Protein AF-A0A926CLL9-F1 (afdb_monomer)

Sequence (263 aa):
IRRISAAFKDVPGGQHLGPTLDYSVRLFRFDLMNESPEQFRAAAVRLLEGITANGVPDTFGGVLERLREEGLLPPVTACSQEPIDITRQALSFPAPRSAALMAMSRAETGALLALAYSNMRGYGDIHPTVAELRVGYLPVDLPHPVTGEPGEAGEVLVTECEVISMYEPSADDGRHYFTLGYGACFGHNEVKAISMAVLDRSLQIGRARGPSNPSEDEEFVLLHIDGVESAGFCTHYKMPHYVTFTSDMDRLRATQARSGIEV

Nearest PDB structures (foldseek):
  7z19-assembly1_G  TM=9.059E-01  e=7.688E-26  Escherichia coli
  7z15-assembly1_C  TM=9.124E-01  e=1.311E-25  Escherichia coli
  5xgt-assembly1_A  TM=3.197E-01  e=8.514E-01  Staphylococcus aureus
  7brm-assembly1_A  TM=2.207E-01  e=2.599E-01  Escherichia coli K-12
  5hqb-assembly1_A  TM=4.308E-01  e=6.791E+00  Pseudoalteromonas sp. K8

Radius of gyration: 24.89 Å; Cα contacts (8 Å, |Δi|>4): 376; chains: 1; bounding box: 66×58×69 Å

Foldseek 3Di:
DFKAFQVDPADFLGGGHPDDCPPPDPDDDPVVVVDDPVNVVVVVCVVCPPPDPPPRDPDGDALVVVCVVVVQADDDDDDPDDADDCVVPPADPPGDLSVLQVLLQQFDLVLLLVLLVCCVVPQLPQVKGFGMKDWDWDWDWDQDPPHRDTDTPDTFIKIKTKIWGAWDQDPPPRDTHTDIFIAMYTDDDRSSGVSRRSLSRLCVCCVVPNHPGLSNDSVSSSVRGNPVVVVVVVVCVVPDPPVVVVVVVVVVVVVCVVVPPDD

pLDDT: mean 92.4, std 6.99, range [57.81, 98.62]

Secondary structure (DSSP, 8-state):
-EEE-SS-SS-TT--B--S--TT------GGGGG--HHHHHHHHHHHHTT---TT--SS---HHHHHHHTTSS-------SPPP-TTTS---SSPPHHHHHHHHHHS-HHHHHHHHHHHHTTTT----EEEEEEEEEEEEEEE-TTT--EEEEEEEEEEEEEEEEEEEE-TTT--EEEEEEEEEEESS-HHHHHHHHHHHHHHHHHHHH--SSTTT-HHHHHTS--HHHHHHHHHHTTS--HHHHHHHHHHHHHHHHHHT---

Mean predicted aligned error: 6.15 Å

Solvent-accessible surface area (backbone atoms only — not comparable to full-atom values): 15214 Å² total; per-residue (Å²): 100,27,32,45,44,75,72,44,96,76,50,76,91,53,74,37,75,48,93,72,65,88,87,58,80,96,64,90,65,72,67,63,81,74,61,45,77,65,58,52,50,54,49,52,51,63,71,46,58,92,66,72,78,80,87,67,68,97,69,67,75,56,63,62,58,54,36,36,75,73,59,42,31,73,80,88,74,89,75,86,74,81,74,58,56,66,92,84,38,83,86,56,85,87,59,53,69,51,33,50,53,55,51,56,51,70,27,33,54,68,45,39,37,55,43,27,48,41,16,80,72,60,42,56,58,53,71,74,37,46,42,36,38,39,30,37,71,43,78,42,70,42,58,37,94,86,78,60,51,79,40,77,77,48,69,45,49,30,14,40,20,36,26,38,27,69,66,44,70,37,89,87,79,64,49,66,22,47,35,71,13,55,16,55,35,72,41,92,40,60,67,41,11,49,19,34,6,49,32,47,32,27,31,53,48,14,73,75,72,56,54,91,28,68,40,14,27,57,69,63,44,68,75,64,21,42,52,68,60,52,50,51,60,60,60,48,74,76,52,92,55,63,70,63,50,49,56,51,50,52,52,50,52,56,48,41,69,72,69,71,61,85,130

Structure (mmCIF, N/CA/C/O backbone):
data_AF-A0A926CLL9-F1
#
_entry.id   AF-A0A926CLL9-F1
#
loop_
_atom_site.group_PDB
_atom_site.id
_atom_site.type_symbol
_atom_site.label_atom_id
_atom_site.label_alt_id
_atom_site.label_comp_id
_atom_site.label_asym_id
_atom_site.label_entity_id
_atom_site.label_seq_id
_atom_site.pdbx_PDB_ins_code
_atom_site.Cartn_x
_atom_site.Cartn_y
_atom_site.Cartn_z
_atom_site.occupancy
_atom_site.B_iso_or_equiv
_atom_site.auth_seq_id
_atom_site.auth_comp_id
_atom_site.auth_asym_id
_atom_site.auth_atom_id
_atom_site.pdbx_PDB_model_num
ATOM 1 N N . ILE A 1 1 ? -13.871 0.115 13.746 1.00 89.12 1 ILE A N 1
ATOM 2 C CA . ILE A 1 1 ? -14.030 1.592 13.612 1.00 89.12 1 ILE A CA 1
ATOM 3 C C . ILE A 1 1 ? -14.728 1.945 12.307 1.00 89.12 1 ILE A C 1
ATOM 5 O O . ILE A 1 1 ? -15.671 2.728 12.312 1.00 89.12 1 ILE A O 1
ATOM 9 N N . ARG A 1 2 ? -14.277 1.368 11.195 1.00 93.06 2 ARG A N 1
ATOM 10 C CA . ARG A 1 2 ? -14.879 1.534 9.876 1.00 93.06 2 ARG A CA 1
ATOM 11 C C . ARG A 1 2 ? -14.819 0.208 9.130 1.00 93.06 2 ARG A C 1
ATOM 13 O O . ARG A 1 2 ? -13.858 -0.539 9.300 1.00 93.06 2 ARG A O 1
ATOM 20 N N . ARG A 1 3 ? -15.844 -0.076 8.336 1.00 93.94 3 ARG A N 1
ATOM 21 C CA . ARG A 1 3 ? -15.949 -1.253 7.481 1.00 93.94 3 ARG A CA 1
ATOM 22 C C . ARG A 1 3 ? -16.868 -0.946 6.313 1.00 93.94 3 ARG A C 1
ATOM 24 O O . ARG A 1 3 ? -18.051 -0.696 6.529 1.00 93.94 3 ARG A O 1
ATOM 31 N N . ILE A 1 4 ? -16.350 -1.015 5.098 1.00 95.62 4 ILE A N 1
ATOM 32 C CA . ILE A 1 4 ? -17.149 -0.820 3.890 1.00 95.62 4 ILE A CA 1
ATOM 33 C C . ILE A 1 4 ? -16.874 -1.906 2.852 1.00 95.62 4 ILE A C 1
ATOM 35 O O . ILE A 1 4 ? -15.793 -2.489 2.819 1.00 95.62 4 ILE A O 1
ATOM 39 N N . SER A 1 5 ? -17.850 -2.149 1.984 1.00 95.88 5 SER A N 1
ATOM 40 C CA . SER A 1 5 ? -17.723 -2.992 0.794 1.00 95.88 5 SER A CA 1
ATOM 41 C C . SER A 1 5 ? -18.322 -2.267 -0.402 1.00 95.88 5 SER A C 1
ATOM 43 O O . SER A 1 5 ? -19.450 -1.781 -0.320 1.00 95.88 5 SER A O 1
ATOM 45 N N . ALA A 1 6 ? -17.585 -2.207 -1.512 1.00 95.94 6 ALA A N 1
ATOM 46 C CA . ALA A 1 6 ? -18.105 -1.714 -2.786 1.00 95.94 6 ALA A CA 1
ATOM 47 C C . ALA A 1 6 ? -18.704 -2.842 -3.645 1.00 95.94 6 ALA A C 1
ATOM 49 O O . ALA A 1 6 ? -19.458 -2.567 -4.575 1.00 95.94 6 ALA A O 1
ATOM 50 N N . ALA A 1 7 ? -18.387 -4.103 -3.333 1.00 93.62 7 ALA A N 1
ATOM 51 C CA . ALA A 1 7 ? -18.865 -5.272 -4.070 1.00 93.62 7 ALA A CA 1
ATOM 52 C C . ALA A 1 7 ? -20.342 -5.600 -3.791 1.00 93.62 7 ALA A C 1
ATOM 54 O O . ALA A 1 7 ? -21.034 -6.136 -4.655 1.00 93.62 7 ALA A O 1
ATOM 55 N N . PHE A 1 8 ? -20.839 -5.263 -2.598 1.00 91.81 8 PHE A N 1
ATOM 56 C CA . PHE A 1 8 ? -22.203 -5.569 -2.178 1.00 91.81 8 PHE A CA 1
ATOM 57 C C . PHE A 1 8 ? -22.881 -4.354 -1.563 1.00 91.81 8 PHE A C 1
ATOM 59 O O . PHE A 1 8 ? -22.279 -3.613 -0.790 1.00 91.81 8 PHE A O 1
ATOM 66 N N . LYS A 1 9 ? -24.175 -4.190 -1.854 1.00 90.69 9 LYS A N 1
ATOM 67 C CA . LYS A 1 9 ? -25.001 -3.162 -1.213 1.00 90.69 9 LYS A CA 1
ATOM 68 C C . LYS A 1 9 ? -25.049 -3.375 0.303 1.00 90.69 9 LYS A C 1
ATOM 70 O O . LYS A 1 9 ? -24.696 -2.476 1.060 1.00 90.69 9 LYS A O 1
ATOM 75 N N . ASP A 1 10 ? -25.423 -4.587 0.711 1.00 86.81 10 ASP A N 1
ATOM 76 C CA . ASP A 1 10 ? -25.536 -4.997 2.105 1.00 86.81 10 ASP A CA 1
ATOM 77 C C . ASP A 1 10 ? -24.600 -6.181 2.368 1.00 86.81 10 ASP A C 1
ATOM 79 O O . ASP A 1 10 ? -24.611 -7.180 1.644 1.00 86.81 10 ASP A O 1
ATOM 83 N N . VAL A 1 11 ? -23.794 -6.068 3.420 1.00 87.12 11 VAL A N 1
ATOM 84 C CA . VAL A 1 11 ? -22.884 -7.118 3.894 1.00 87.12 11 VAL A CA 1
ATOM 85 C C . VAL A 1 11 ? -23.316 -7.581 5.285 1.00 87.12 11 VAL A C 1
ATOM 87 O O . VAL A 1 11 ? -23.878 -6.776 6.032 1.00 87.12 11 VAL A O 1
ATOM 90 N N . PRO A 1 12 ? -23.061 -8.843 5.682 1.00 83.06 12 PRO A N 1
ATOM 91 C CA . PRO A 1 12 ? -23.302 -9.289 7.053 1.00 83.06 12 PRO A CA 1
ATOM 92 C C . PRO A 1 12 ? -22.638 -8.336 8.050 1.00 83.06 12 PRO A C 1
ATOM 94 O O . PRO A 1 12 ? -21.490 -7.941 7.855 1.00 83.06 12 PRO A O 1
ATOM 97 N N . GLY A 1 13 ? -23.377 -7.905 9.071 1.00 83.50 13 GLY A N 1
ATOM 98 C CA . GLY A 1 13 ? -22.927 -6.884 10.022 1.00 83.50 13 GLY A CA 1
ATOM 99 C C . GLY A 1 13 ? -23.072 -5.431 9.548 1.00 83.50 13 GLY A C 1
ATOM 100 O O . GLY A 1 13 ? -22.892 -4.538 10.362 1.00 83.50 13 GLY A O 1
ATOM 101 N N . GLY A 1 14 ? -23.448 -5.174 8.292 1.00 89.12 14 GLY A N 1
ATOM 102 C CA . GLY A 1 14 ? -23.740 -3.840 7.755 1.00 89.12 14 GLY A CA 1
ATOM 103 C C . GLY A 1 14 ? -22.523 -3.049 7.255 1.00 89.12 14 GLY A C 1
ATOM 104 O O . GLY A 1 14 ? -21.368 -3.430 7.460 1.00 89.12 14 GLY A O 1
ATOM 105 N N . GLN A 1 15 ? -22.812 -1.936 6.577 1.00 91.75 15 GLN A N 1
ATOM 106 C CA . GLN A 1 15 ? -21.833 -0.943 6.124 1.00 91.75 15 GLN A CA 1
ATOM 107 C C . GLN A 1 15 ? -21.586 0.066 7.257 1.00 91.75 15 GLN A C 1
ATOM 109 O O . GLN A 1 15 ? -22.490 0.805 7.646 1.00 91.75 15 GLN A O 1
ATOM 114 N N . HIS A 1 16 ? -20.365 0.118 7.781 1.00 92.06 16 HIS A N 1
ATOM 115 C CA . HIS A 1 16 ? -19.955 1.020 8.860 1.00 92.06 16 HIS A CA 1
ATOM 116 C C . HIS A 1 16 ? -19.038 2.100 8.308 1.00 92.06 16 HIS A C 1
ATOM 118 O O . HIS A 1 16 ? -17.833 1.899 8.179 1.00 92.06 16 HIS A O 1
ATOM 124 N N . LEU A 1 17 ? -19.599 3.271 8.007 1.00 92.69 17 LEU A N 1
ATOM 125 C CA . LEU A 1 17 ? -18.830 4.369 7.415 1.00 92.69 17 LEU A CA 1
ATOM 126 C C . LEU A 1 17 ? -17.712 4.874 8.334 1.00 92.69 17 LEU A C 1
ATOM 128 O O . LEU A 1 17 ? -16.675 5.297 7.836 1.00 92.69 17 LEU A O 1
ATOM 132 N N . GLY A 1 18 ? -17.897 4.818 9.654 1.00 91.38 18 GLY A N 1
ATOM 133 C CA . GLY A 1 18 ? -16.915 5.318 10.615 1.00 91.38 18 GLY A CA 1
ATOM 134 C C . GLY A 1 18 ? -16.537 6.798 10.398 1.00 91.38 18 GLY A C 1
ATOM 135 O O . GLY A 1 18 ? -17.231 7.527 9.683 1.00 91.38 18 GLY A O 1
ATOM 136 N N . PRO A 1 19 ? -15.446 7.273 11.021 1.00 91.19 19 PRO A N 1
ATOM 137 C CA . PRO A 1 19 ? -14.919 8.609 10.773 1.00 91.19 19 PRO A CA 1
ATOM 138 C C . PRO A 1 19 ? -14.329 8.677 9.359 1.00 91.19 19 PRO A C 1
ATOM 140 O O . PRO A 1 19 ? -13.364 7.988 9.054 1.00 91.19 19 PRO A O 1
ATOM 143 N N . THR A 1 20 ? -14.903 9.492 8.475 1.00 94.25 20 THR A N 1
ATOM 144 C CA . THR A 1 20 ? -14.417 9.624 7.095 1.00 94.25 20 THR A CA 1
ATOM 145 C C . THR A 1 20 ? -14.690 11.011 6.518 1.00 94.25 20 THR A C 1
ATOM 147 O O . THR A 1 20 ? -15.622 11.706 6.925 1.00 94.25 20 THR A O 1
ATOM 150 N N . LEU A 1 21 ? -13.884 11.398 5.529 1.00 92.81 21 LEU A N 1
ATOM 151 C CA . LEU A 1 21 ? -14.095 12.585 4.708 1.00 92.81 21 LEU A CA 1
ATOM 152 C C . LEU A 1 21 ? -14.765 12.276 3.365 1.00 92.81 21 LEU A C 1
ATOM 154 O O . LEU A 1 21 ? -15.016 13.222 2.620 1.00 92.81 21 LEU A O 1
ATOM 158 N N . ASP A 1 22 ? -15.068 11.017 3.034 1.00 95.62 22 ASP A N 1
ATOM 159 C CA . ASP A 1 22 ? -15.508 10.594 1.690 1.00 95.62 22 ASP A CA 1
ATOM 160 C C . ASP A 1 22 ? -16.638 11.450 1.125 1.00 95.62 22 ASP A C 1
ATOM 162 O O . ASP A 1 22 ? -16.554 11.923 -0.009 1.00 95.62 22 ASP A O 1
ATOM 166 N N . TYR A 1 23 ? -17.641 11.730 1.954 1.00 94.88 23 TYR A N 1
ATOM 167 C CA . TYR A 1 23 ? -18.844 12.472 1.575 1.00 94.88 23 TYR A CA 1
ATOM 168 C C . TYR A 1 23 ? -18.790 13.960 1.946 1.00 94.88 23 TYR A C 1
ATOM 170 O O . TYR A 1 23 ? -19.781 14.673 1.801 1.00 94.88 23 TYR A O 1
ATOM 178 N N . SER A 1 24 ? -17.647 14.451 2.433 1.00 92.81 24 SER A N 1
ATOM 179 C CA . SER A 1 24 ? -17.491 15.865 2.784 1.00 92.81 24 SER A CA 1
ATOM 180 C C . SER A 1 24 ? -17.462 16.756 1.538 1.00 92.81 24 SER A C 1
ATOM 182 O O . SER A 1 24 ? -16.947 16.381 0.484 1.00 92.81 24 SER A O 1
ATOM 184 N N . VAL A 1 25 ? -17.966 17.983 1.644 1.00 94.38 25 VAL A N 1
ATOM 185 C CA . VAL A 1 25 ? -17.724 18.999 0.612 1.00 94.38 25 VAL A CA 1
ATOM 186 C C . VAL A 1 25 ? -16.381 19.658 0.922 1.00 94.38 25 VAL A C 1
ATOM 188 O O . VAL A 1 25 ? -16.179 20.168 2.023 1.00 94.38 25 VAL A O 1
ATOM 191 N N . ARG A 1 26 ? -15.444 19.631 -0.031 1.00 94.00 26 ARG A N 1
ATOM 192 C CA . ARG A 1 26 ? -14.065 20.110 0.163 1.00 94.00 26 ARG A CA 1
ATOM 193 C C . ARG A 1 26 ? -14.001 21.635 0.011 1.00 94.00 26 ARG A C 1
ATOM 195 O O . ARG A 1 26 ? -13.548 22.149 -1.006 1.00 94.00 26 ARG A O 1
ATOM 202 N N . LEU A 1 27 ? -14.503 22.347 1.019 1.00 94.69 27 LEU A N 1
ATOM 203 C CA . LEU A 1 27 ? -14.454 23.808 1.127 1.00 94.69 27 LEU A CA 1
ATOM 204 C C . LEU A 1 27 ? -13.546 24.230 2.282 1.00 94.69 27 LEU A C 1
ATOM 206 O O . LEU A 1 27 ? -13.456 23.536 3.296 1.00 94.69 27 LEU A O 1
ATOM 210 N N . PHE A 1 28 ? -12.908 25.396 2.152 1.00 93.75 28 PHE A N 1
ATOM 211 C CA . PHE A 1 28 ? -12.159 25.985 3.258 1.00 93.75 28 PHE A CA 1
ATOM 212 C C . PHE A 1 28 ? -13.091 26.323 4.424 1.00 93.75 28 PHE A C 1
ATOM 214 O O . PHE A 1 28 ? -14.050 27.082 4.286 1.00 93.75 28 PHE A O 1
ATOM 221 N N . ARG A 1 29 ? -12.768 25.763 5.587 1.00 90.81 29 ARG A N 1
ATOM 222 C CA . ARG A 1 29 ? -13.453 25.974 6.861 1.00 90.81 29 ARG A CA 1
ATOM 223 C C . ARG A 1 29 ? -12.749 27.087 7.645 1.00 90.81 29 ARG A C 1
ATOM 225 O O . ARG A 1 29 ? -11.904 26.818 8.494 1.00 90.81 29 ARG A O 1
ATOM 232 N N . PHE A 1 30 ? -13.044 28.348 7.319 1.00 93.06 30 PHE A N 1
ATOM 233 C CA . PHE A 1 30 ? -12.427 29.513 7.980 1.00 93.06 30 PHE A CA 1
ATOM 234 C C . PHE A 1 30 ? -12.745 29.598 9.484 1.00 93.06 30 PHE A C 1
ATOM 236 O O . PHE A 1 30 ? -11.995 30.216 10.237 1.00 93.06 30 PHE A O 1
ATOM 243 N N . ASP A 1 31 ? -13.824 28.950 9.927 1.00 88.31 31 ASP A N 1
ATOM 244 C CA . ASP A 1 31 ? -14.201 28.788 11.333 1.00 88.31 31 ASP A CA 1
ATOM 245 C C . ASP A 1 31 ? -13.116 28.087 12.167 1.00 88.31 31 ASP A C 1
ATOM 247 O O . ASP A 1 31 ? -12.911 28.462 13.321 1.00 88.31 31 ASP A O 1
ATOM 251 N N . LEU A 1 32 ? -12.350 27.161 11.571 1.00 90.06 32 LEU A N 1
ATOM 252 C CA . LEU A 1 32 ? -11.285 26.422 12.263 1.00 90.06 32 LEU A CA 1
ATOM 253 C C . LEU A 1 32 ? -10.120 27.312 12.721 1.00 90.06 32 LEU A C 1
ATOM 255 O O . LEU A 1 32 ? -9.386 26.928 13.623 1.00 90.06 32 LEU A O 1
ATOM 259 N N . MET A 1 33 ? -9.949 28.513 12.150 1.00 91.88 33 MET A N 1
ATOM 260 C CA . MET A 1 33 ? -8.896 29.445 12.587 1.00 91.88 33 MET A CA 1
ATOM 261 C C . MET A 1 33 ? -9.106 29.953 14.019 1.00 91.88 33 MET A C 1
ATOM 263 O O . MET A 1 33 ? -8.147 30.375 14.659 1.00 91.88 33 MET A O 1
ATOM 267 N N . ASN A 1 34 ? -10.351 29.937 14.502 1.00 91.75 34 ASN A N 1
ATOM 268 C CA . ASN A 1 34 ? -10.723 30.420 15.831 1.00 91.75 34 ASN A CA 1
ATOM 269 C C . ASN A 1 34 ? -11.296 29.301 16.719 1.00 91.75 34 ASN A C 1
ATOM 271 O O . ASN A 1 34 ? -11.830 29.600 17.787 1.00 91.75 34 ASN A O 1
ATOM 275 N N . GLU A 1 35 ? -11.233 28.038 16.279 1.00 91.38 35 GLU A N 1
ATOM 276 C CA . GLU A 1 35 ? -11.776 26.906 17.031 1.00 91.38 35 GLU A CA 1
ATOM 277 C C . GLU A 1 35 ? -10.924 26.633 18.276 1.00 91.38 35 GLU A C 1
ATOM 279 O O . GLU A 1 35 ? -9.705 26.467 18.197 1.00 91.38 35 GLU A O 1
ATOM 284 N N . SER A 1 36 ? -11.575 26.558 19.438 1.00 93.38 36 SER A N 1
ATOM 285 C CA . SER A 1 36 ? -10.935 26.094 20.671 1.00 93.38 36 SER A CA 1
ATOM 286 C C . SER A 1 36 ? -11.205 24.600 20.916 1.00 93.38 36 SER A C 1
ATOM 288 O O . SER A 1 36 ? -12.273 24.094 20.547 1.00 93.38 36 SER A O 1
ATOM 290 N N . PRO A 1 37 ? -10.307 23.872 21.608 1.00 92.88 37 PRO A N 1
ATOM 291 C CA . PRO A 1 37 ? -10.549 22.480 21.998 1.00 92.88 37 PRO A CA 1
ATOM 292 C C . PRO A 1 37 ? -11.848 22.274 22.798 1.00 92.88 37 PRO A C 1
ATOM 294 O O . PRO A 1 37 ? -12.453 21.202 22.763 1.00 92.88 37 PRO A O 1
ATOM 297 N N . GLU A 1 38 ? -12.294 23.281 23.548 1.00 93.75 38 GLU A N 1
ATOM 298 C CA . GLU A 1 38 ? -13.551 23.277 24.306 1.00 93.75 38 GLU A CA 1
ATOM 299 C C . GLU A 1 38 ? -14.753 23.373 23.365 1.00 93.75 38 GLU A C 1
ATOM 301 O O . GLU A 1 38 ? -15.722 22.632 23.535 1.00 93.75 38 GLU A O 1
ATOM 306 N N . GLN A 1 39 ? -14.682 24.243 22.352 1.00 89.75 39 GLN A N 1
ATOM 307 C CA . GLN A 1 39 ? -15.721 24.376 21.330 1.00 89.75 39 GLN A CA 1
ATOM 308 C C . GLN A 1 39 ? -15.862 23.090 20.513 1.00 89.75 39 GLN A C 1
ATOM 310 O O . GLN A 1 39 ? -16.987 22.618 20.331 1.00 89.75 39 GLN A O 1
ATOM 315 N N . PHE A 1 40 ? -14.739 22.488 20.105 1.00 90.25 40 PHE A N 1
ATOM 316 C CA . PHE A 1 40 ? -14.721 21.200 19.412 1.00 90.25 40 PHE A CA 1
ATOM 317 C C . PHE A 1 40 ? -15.358 20.096 20.263 1.00 90.25 40 PHE A C 1
ATOM 319 O O . PHE A 1 40 ? -16.281 19.420 19.812 1.00 90.25 40 PHE A O 1
ATOM 326 N N . ARG A 1 41 ? -14.935 19.945 21.528 1.00 91.75 41 ARG A N 1
ATOM 327 C CA . ARG A 1 41 ? -15.505 18.941 22.444 1.00 91.75 41 ARG A CA 1
ATOM 328 C C . ARG A 1 41 ? -17.001 19.145 22.658 1.00 91.75 41 ARG A C 1
ATOM 330 O O . ARG A 1 41 ? -17.757 18.181 22.597 1.00 91.75 41 ARG A O 1
ATOM 337 N N . ALA A 1 42 ? -17.446 20.387 22.848 1.00 90.50 42 ALA A N 1
ATOM 338 C CA . ALA A 1 42 ? -18.865 20.696 22.984 1.00 90.50 42 ALA A CA 1
ATOM 339 C C . ALA A 1 42 ? -19.655 20.374 21.702 1.00 90.50 42 ALA A C 1
ATOM 341 O O . ALA A 1 42 ? -20.782 19.887 21.781 1.00 90.50 42 ALA A O 1
ATOM 342 N N . ALA A 1 43 ? -19.087 20.631 20.520 1.00 88.50 43 ALA A N 1
ATOM 343 C CA . ALA A 1 43 ? -19.696 20.264 19.245 1.00 88.50 43 ALA A CA 1
ATOM 344 C C . ALA A 1 43 ? -19.761 18.741 19.053 1.00 88.50 43 ALA A C 1
ATOM 346 O O . ALA A 1 43 ? -20.810 18.238 18.663 1.00 88.50 43 ALA A O 1
ATOM 347 N N . ALA A 1 44 ? -18.694 18.013 19.387 1.00 88.56 44 ALA A N 1
ATOM 348 C CA . ALA A 1 44 ? -18.645 16.556 19.309 1.00 88.56 44 ALA A CA 1
ATOM 349 C C . ALA A 1 44 ? -19.663 15.897 20.250 1.00 88.56 44 ALA A C 1
ATOM 351 O O . ALA A 1 44 ? -20.400 15.016 19.821 1.00 88.56 44 ALA A O 1
ATOM 352 N N . VAL A 1 45 ? -19.769 16.364 21.501 1.00 89.81 45 VAL A N 1
ATOM 353 C CA . VAL A 1 45 ? -20.779 15.869 22.454 1.00 89.81 45 VAL A CA 1
ATOM 354 C C . VAL A 1 45 ? -22.190 16.101 21.920 1.00 89.81 45 VAL A C 1
ATOM 356 O O . VAL A 1 45 ? -22.982 15.169 21.919 1.00 89.81 45 VAL A O 1
ATOM 359 N N . ARG A 1 46 ? -22.489 17.303 21.408 1.00 90.94 46 ARG A N 1
ATOM 360 C CA . ARG A 1 46 ? -23.797 17.603 20.797 1.00 90.94 46 ARG A CA 1
ATOM 361 C C . ARG A 1 46 ? -24.087 16.739 19.571 1.00 90.94 46 ARG A C 1
ATOM 363 O O . ARG A 1 46 ? -25.218 16.314 19.386 1.00 90.94 46 ARG A O 1
ATOM 370 N N . LEU A 1 47 ? -23.086 16.490 18.726 1.00 87.50 47 LEU A N 1
ATOM 371 C CA . LEU A 1 47 ? -23.240 15.662 17.527 1.00 87.50 47 LEU A CA 1
ATOM 372 C C . LEU A 1 47 ? -23.520 14.194 17.881 1.00 87.50 47 LEU A C 1
ATOM 374 O O . LEU A 1 47 ? -24.267 13.525 17.175 1.00 87.50 47 LEU A O 1
ATOM 378 N N . LEU A 1 48 ? -22.906 13.703 18.957 1.00 86.00 48 LEU A N 1
ATOM 379 C CA . LEU A 1 48 ? -23.025 12.320 19.416 1.00 86.00 48 LEU A CA 1
ATOM 380 C C . LEU A 1 48 ? -24.162 12.118 20.431 1.00 86.00 48 LEU A C 1
ATOM 382 O O . LEU A 1 48 ? -24.390 10.996 20.883 1.00 86.00 48 LEU A O 1
ATOM 386 N N . GLU A 1 49 ? -24.882 13.177 20.801 1.00 88.75 49 GLU A N 1
ATOM 387 C CA . GLU A 1 49 ? -25.956 13.111 21.788 1.00 88.75 49 GLU A CA 1
ATOM 388 C C . GLU A 1 49 ? -27.090 12.196 21.297 1.00 88.75 49 GLU A C 1
ATOM 390 O O . GLU A 1 49 ? -27.604 12.338 20.190 1.00 88.75 49 GLU A O 1
ATOM 395 N N . GLY A 1 50 ? -27.467 11.213 22.120 1.00 81.44 50 GLY A N 1
ATOM 396 C CA . GLY A 1 50 ? -28.490 10.219 21.772 1.00 81.44 50 GLY A CA 1
ATOM 397 C C . GLY A 1 50 ? -28.021 9.108 20.823 1.00 81.44 50 GLY A C 1
ATOM 398 O O . GLY A 1 50 ? -28.779 8.165 20.588 1.0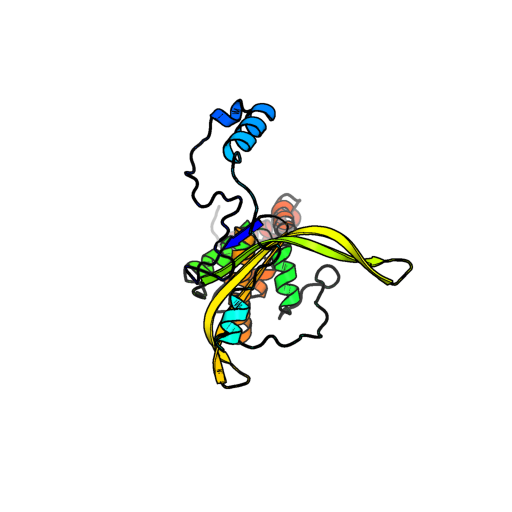0 81.44 50 GLY A O 1
ATOM 399 N N . ILE A 1 51 ? -26.781 9.157 20.323 1.00 80.12 51 ILE A N 1
ATOM 400 C CA . ILE A 1 51 ? -26.180 8.060 19.559 1.00 80.12 51 ILE A CA 1
ATOM 401 C C . ILE A 1 51 ? -25.606 7.044 20.549 1.00 80.12 51 ILE A C 1
ATOM 403 O O . ILE A 1 51 ? -24.677 7.337 21.299 1.00 80.12 51 ILE A O 1
ATOM 407 N N . THR A 1 52 ? -26.152 5.829 20.550 1.00 71.12 52 THR A N 1
ATOM 408 C CA . THR A 1 52 ? -25.611 4.714 21.341 1.00 71.12 52 THR A CA 1
ATOM 409 C C . THR A 1 52 ? -24.864 3.753 20.425 1.00 71.12 52 THR A C 1
ATOM 411 O O . THR A 1 52 ? -25.345 3.433 19.342 1.00 71.12 52 THR A O 1
ATOM 414 N N . ALA A 1 53 ? -23.702 3.263 20.860 1.00 67.38 53 ALA A N 1
ATOM 415 C CA . ALA A 1 53 ? -22.921 2.259 20.127 1.00 67.38 53 ALA A CA 1
ATOM 416 C C . ALA A 1 53 ? -23.505 0.831 20.240 1.00 67.38 53 ALA A C 1
ATOM 418 O O . ALA A 1 53 ? -22.856 -0.146 19.873 1.00 67.38 53 ALA A O 1
ATOM 419 N N . ASN A 1 54 ? -24.721 0.692 20.774 1.00 66.62 54 ASN A N 1
ATOM 420 C CA . ASN A 1 54 ? -25.330 -0.599 21.063 1.00 66.62 54 ASN A CA 1
ATOM 421 C C . ASN A 1 54 ? -25.621 -1.360 19.762 1.00 66.62 54 ASN A C 1
ATOM 423 O O . ASN A 1 54 ? -26.354 -0.873 18.904 1.00 66.62 54 ASN A O 1
ATOM 427 N N . GLY A 1 55 ? -25.081 -2.576 19.642 1.00 69.31 55 GLY A N 1
ATOM 428 C CA . GLY A 1 55 ? -25.350 -3.480 18.518 1.00 69.31 55 GLY A CA 1
ATOM 429 C C . GLY A 1 55 ? -24.321 -3.453 17.385 1.00 69.31 55 GLY A C 1
ATOM 430 O O . GLY A 1 55 ? -24.523 -4.152 16.393 1.00 69.31 55 GLY A O 1
ATOM 431 N N . VAL A 1 56 ? -23.220 -2.703 17.515 1.00 74.12 56 VAL A N 1
ATOM 432 C CA . VAL A 1 56 ? -22.052 -2.882 16.639 1.00 74.12 56 VAL A CA 1
ATOM 433 C C . VAL A 1 56 ? -21.241 -4.068 17.172 1.00 74.12 56 VAL A C 1
ATOM 435 O O . VAL A 1 56 ? -20.848 -4.033 18.335 1.00 74.12 56 VAL A O 1
ATOM 438 N N . PRO A 1 57 ? -21.018 -5.129 16.381 1.00 75.94 57 PRO A N 1
ATOM 439 C CA . PRO A 1 57 ? -20.233 -6.266 16.838 1.00 75.94 57 PRO A CA 1
ATOM 440 C C . PRO A 1 57 ? -18.739 -5.913 16.897 1.00 75.94 57 PRO A C 1
ATOM 442 O O . PRO A 1 57 ? -18.249 -5.131 16.080 1.00 75.94 57 PRO A O 1
ATOM 445 N N . ASP A 1 58 ? -18.012 -6.534 17.829 1.00 76.38 58 ASP A N 1
ATOM 446 C CA . ASP A 1 58 ? -16.557 -6.354 17.978 1.00 76.38 58 ASP A CA 1
ATOM 447 C C . ASP A 1 58 ? -15.778 -6.942 16.793 1.00 76.38 58 ASP A C 1
ATOM 449 O O . ASP A 1 58 ? -14.680 -6.500 16.461 1.00 76.38 58 ASP A O 1
ATOM 453 N N . THR A 1 59 ? -16.370 -7.933 16.122 1.00 76.44 59 THR A N 1
ATOM 454 C CA . THR A 1 59 ? -15.822 -8.580 14.931 1.00 76.44 59 THR A CA 1
ATOM 455 C C . THR A 1 59 ? -16.874 -8.660 13.834 1.00 76.44 59 THR A C 1
ATOM 457 O O . THR A 1 59 ? -18.074 -8.783 14.084 1.00 76.44 59 THR A O 1
ATOM 460 N N . PHE A 1 60 ? -16.420 -8.595 12.588 1.00 79.00 60 PHE A N 1
ATOM 461 C CA . PHE A 1 60 ? -17.273 -8.733 11.417 1.00 79.00 60 PHE A CA 1
ATOM 462 C C . PHE A 1 60 ? -16.870 -9.994 10.662 1.00 79.00 60 PHE A C 1
ATOM 464 O O . PHE A 1 60 ? -15.683 -10.212 10.433 1.00 79.00 60 PHE A O 1
ATOM 471 N N . GLY A 1 61 ? -17.847 -10.801 10.240 1.00 76.38 61 GLY A N 1
ATOM 472 C CA . GLY A 1 61 ? -17.585 -11.824 9.227 1.00 76.38 61 GLY A CA 1
ATOM 473 C C . GLY A 1 61 ? -17.116 -11.145 7.939 1.00 76.38 61 GLY A C 1
ATOM 474 O O . GLY A 1 61 ? -17.713 -10.141 7.530 1.00 76.38 61 GLY A O 1
ATOM 475 N N . GLY A 1 62 ? -16.038 -11.636 7.334 1.00 81.00 62 GLY A N 1
ATOM 476 C CA . GLY A 1 62 ? -15.479 -11.008 6.146 1.00 81.00 62 GLY A CA 1
ATOM 477 C C . GLY A 1 62 ? -16.270 -11.341 4.882 1.00 81.00 62 GLY A C 1
ATOM 478 O O . GLY A 1 62 ? -16.958 -12.359 4.760 1.00 81.00 62 GLY A O 1
ATOM 479 N N . VAL A 1 63 ? -16.215 -10.419 3.928 1.00 88.44 63 VAL A N 1
ATOM 480 C CA . VAL A 1 63 ? -16.877 -10.532 2.625 1.00 88.44 63 VAL A CA 1
ATOM 481 C C . VAL A 1 63 ? -16.270 -11.680 1.819 1.00 88.44 63 VAL A C 1
ATOM 483 O O . VAL A 1 63 ? -16.979 -12.370 1.083 1.00 88.44 63 VAL A O 1
ATOM 486 N N . LEU A 1 64 ? -14.968 -11.916 1.981 1.00 91.38 64 LEU A N 1
ATOM 487 C CA . LEU A 1 64 ? -14.255 -12.960 1.261 1.00 91.38 64 LEU A CA 1
ATOM 488 C C . LEU A 1 64 ? -14.602 -14.357 1.771 1.00 91.38 64 LEU A C 1
ATOM 490 O O . LEU A 1 64 ? -14.684 -15.269 0.954 1.00 91.38 64 LEU A O 1
ATOM 494 N N . GLU A 1 65 ? -14.849 -14.551 3.071 1.00 89.25 65 GLU A N 1
ATOM 495 C CA . GLU A 1 65 ? -15.308 -15.846 3.595 1.00 89.25 65 GLU A CA 1
ATOM 496 C C . GLU A 1 65 ? -16.605 -16.276 2.911 1.00 89.25 65 GLU A C 1
ATOM 498 O O . GLU A 1 65 ? -16.684 -17.392 2.404 1.00 89.25 65 GLU A O 1
ATOM 503 N N . ARG A 1 66 ? -17.572 -15.363 2.779 1.00 89.25 66 ARG A N 1
ATOM 504 C CA . ARG A 1 66 ? -18.824 -15.644 2.067 1.00 89.25 66 ARG A CA 1
ATOM 505 C C . ARG A 1 66 ? -18.584 -16.024 0.605 1.00 89.25 66 ARG A C 1
ATOM 507 O O . ARG A 1 66 ? -19.165 -16.980 0.103 1.00 89.25 66 ARG A O 1
ATOM 514 N N . LEU A 1 67 ? -17.722 -15.288 -0.093 1.00 91.94 67 LEU A N 1
ATOM 515 C CA . LEU A 1 67 ? -17.382 -15.608 -1.480 1.00 91.94 67 LEU A CA 1
ATOM 516 C C . LEU A 1 67 ? -16.687 -16.973 -1.609 1.00 91.94 67 LEU A C 1
ATOM 518 O O . LEU A 1 67 ? -16.895 -17.671 -2.600 1.00 91.94 67 LEU A O 1
ATOM 522 N N . ARG A 1 68 ? -15.887 -17.380 -0.615 1.00 92.44 68 ARG A N 1
ATOM 523 C CA . ARG A 1 68 ? -15.298 -18.727 -0.550 1.00 92.44 68 ARG A CA 1
ATOM 524 C C . ARG A 1 68 ? -16.355 -19.797 -0.282 1.00 92.44 68 ARG A C 1
ATOM 526 O O . ARG A 1 68 ? -16.318 -20.835 -0.934 1.00 92.44 68 ARG A O 1
ATOM 533 N N . GLU A 1 69 ? -17.308 -19.547 0.614 1.00 91.81 69 GLU A N 1
ATOM 534 C CA . GLU A 1 69 ? -18.440 -20.452 0.879 1.00 91.81 69 GLU A CA 1
ATOM 535 C C . GLU A 1 69 ? -19.305 -20.676 -0.372 1.00 91.81 69 GLU A C 1
ATOM 537 O O . GLU A 1 69 ? -19.761 -21.791 -0.621 1.00 91.81 69 GLU A O 1
ATOM 542 N N . GLU A 1 70 ? -19.472 -19.642 -1.201 1.00 92.62 70 GLU A N 1
ATOM 543 C CA . GLU A 1 70 ? -20.158 -19.719 -2.499 1.00 92.62 70 GLU A CA 1
ATOM 544 C C . GLU A 1 70 ? -19.290 -20.357 -3.610 1.00 92.62 70 GLU A C 1
ATOM 546 O O . GLU A 1 70 ? -19.762 -20.566 -4.728 1.00 92.62 70 GLU A O 1
ATOM 551 N N . GLY A 1 71 ? -18.026 -20.696 -3.325 1.00 92.56 71 GLY A N 1
ATOM 552 C CA . GLY A 1 71 ? -17.096 -21.304 -4.281 1.00 92.56 71 GLY A CA 1
ATOM 553 C C . GLY A 1 71 ? -16.577 -20.343 -5.356 1.00 92.56 71 GLY A C 1
ATOM 554 O O . GLY A 1 71 ? -16.138 -20.792 -6.411 1.00 92.56 71 GLY A O 1
ATOM 555 N N . LEU A 1 72 ? -16.641 -19.031 -5.109 1.00 93.88 72 LEU A N 1
ATOM 556 C CA . LEU A 1 72 ? -16.220 -17.974 -6.039 1.00 93.88 72 LEU A CA 1
ATOM 557 C C . LEU A 1 72 ? -14.773 -17.513 -5.818 1.00 93.88 72 LEU A C 1
ATOM 559 O O . LEU A 1 72 ? -14.199 -16.839 -6.674 1.00 93.88 72 LEU A O 1
ATOM 563 N N . LEU A 1 73 ? -14.179 -17.886 -4.686 1.00 92.69 73 LEU A N 1
ATOM 564 C CA . LEU A 1 73 ? -12.778 -17.655 -4.345 1.00 92.69 73 LEU A CA 1
ATOM 565 C C . LEU A 1 73 ? -12.078 -18.982 -4.036 1.00 92.69 73 LEU A C 1
ATOM 567 O O . LEU A 1 73 ? -12.728 -19.906 -3.538 1.00 92.69 73 LEU A O 1
ATOM 571 N N . PRO A 1 74 ? -10.757 -19.074 -4.271 1.00 88.56 74 PRO A N 1
ATOM 572 C CA . PRO A 1 74 ? -10.006 -20.266 -3.917 1.00 88.56 74 PRO A CA 1
ATOM 573 C C . PRO A 1 74 ? -9.980 -20.469 -2.390 1.00 88.56 74 PRO A C 1
ATOM 575 O O . PRO A 1 74 ? -10.048 -19.491 -1.626 1.00 88.56 74 PRO A O 1
ATOM 578 N N . PRO A 1 75 ? -9.854 -21.725 -1.922 1.00 86.06 75 PRO A N 1
ATOM 579 C CA . PRO A 1 75 ? -9.677 -22.010 -0.505 1.00 86.06 75 PRO A CA 1
ATOM 580 C C . PRO A 1 75 ? -8.380 -21.380 0.016 1.00 86.06 75 PRO A C 1
ATOM 582 O O . PRO A 1 75 ? -7.399 -21.226 -0.712 1.00 86.06 75 PRO A O 1
ATOM 585 N N . VAL A 1 76 ? -8.364 -21.020 1.300 1.00 83.94 76 VAL A N 1
ATOM 586 C CA . VAL A 1 76 ? -7.144 -20.527 1.947 1.00 83.94 76 VAL A CA 1
ATOM 587 C C . VAL A 1 76 ? -6.219 -21.710 2.205 1.00 83.94 76 VAL A C 1
ATOM 589 O O . VAL A 1 76 ? -6.492 -22.549 3.062 1.00 83.94 76 VAL A O 1
ATOM 592 N N . THR A 1 77 ? -5.110 -21.772 1.476 1.00 78.50 77 THR A N 1
ATOM 593 C CA . THR A 1 77 ? -4.058 -22.759 1.722 1.00 78.50 77 THR A CA 1
ATOM 594 C C . THR A 1 77 ? -3.143 -22.249 2.828 1.00 78.50 77 THR A C 1
ATOM 596 O O . THR A 1 77 ? -2.568 -21.166 2.713 1.00 78.50 77 THR A O 1
ATOM 599 N N . ALA A 1 78 ? -2.991 -23.025 3.904 1.00 75.12 78 ALA A N 1
ATOM 600 C CA . ALA A 1 78 ? -2.039 -22.706 4.960 1.00 75.12 78 ALA A CA 1
ATOM 601 C C . ALA A 1 78 ? -0.620 -22.635 4.372 1.00 75.12 78 ALA A C 1
ATOM 603 O O . ALA A 1 78 ? -0.118 -23.613 3.818 1.00 75.12 78 ALA A O 1
ATOM 604 N N . CYS A 1 79 ? 0.022 -21.474 4.487 1.00 75.88 79 CYS A N 1
ATOM 605 C CA . CYS A 1 79 ? 1.407 -21.290 4.079 1.00 75.88 79 CYS A CA 1
ATOM 606 C C . CYS A 1 79 ? 2.303 -21.414 5.312 1.00 75.88 79 CYS A C 1
ATOM 608 O O . CYS A 1 79 ? 2.209 -20.604 6.229 1.00 75.88 79 CYS A O 1
ATOM 610 N N . SER A 1 80 ? 3.166 -22.429 5.337 1.00 77.31 80 SER A N 1
ATOM 611 C CA . SER A 1 80 ? 4.138 -22.638 6.415 1.00 77.31 80 SER A CA 1
ATOM 612 C C . SER A 1 80 ? 5.489 -21.965 6.150 1.00 77.31 80 SER A C 1
ATOM 614 O O . SER A 1 80 ? 6.426 -22.173 6.917 1.00 77.31 80 SER A O 1
ATOM 616 N N . GLN A 1 81 ? 5.635 -21.234 5.039 1.00 84.88 81 GLN A N 1
ATOM 617 C CA . GLN A 1 81 ? 6.879 -20.531 4.734 1.00 84.88 81 GLN A CA 1
ATOM 618 C C . GLN A 1 81 ? 7.025 -19.305 5.629 1.00 84.88 81 GLN A C 1
ATOM 620 O O . GLN A 1 81 ? 6.103 -18.502 5.765 1.00 84.88 81 GLN A O 1
ATOM 625 N N . GLU A 1 82 ? 8.209 -19.161 6.212 1.00 90.31 82 GLU A N 1
ATOM 626 C CA . GLU A 1 82 ? 8.555 -17.998 7.016 1.00 90.31 82 GLU A CA 1
ATOM 627 C C . GLU A 1 82 ? 8.630 -16.749 6.114 1.00 90.31 82 GLU A C 1
ATOM 629 O O . GLU A 1 82 ? 9.225 -16.809 5.030 1.00 90.31 82 GLU A O 1
ATOM 634 N N . PRO A 1 83 ? 8.005 -15.623 6.500 1.00 92.44 83 PRO A N 1
ATOM 635 C CA . PRO A 1 83 ? 8.006 -14.420 5.680 1.00 92.44 83 PRO A CA 1
ATOM 636 C C . PRO A 1 83 ? 9.417 -13.830 5.572 1.00 92.44 83 PRO A C 1
ATOM 638 O O . PRO A 1 83 ? 10.141 -13.713 6.558 1.00 92.44 83 PRO A O 1
ATOM 641 N N . ILE A 1 84 ? 9.795 -13.405 4.365 1.00 94.06 84 ILE A N 1
ATOM 642 C CA . ILE A 1 84 ? 11.056 -12.684 4.141 1.00 94.06 84 ILE A CA 1
ATOM 643 C C . ILE A 1 84 ? 11.026 -11.311 4.820 1.00 94.06 84 ILE A C 1
ATOM 645 O O . ILE A 1 84 ? 10.108 -10.523 4.595 1.00 94.06 84 ILE A O 1
ATOM 649 N N . ASP A 1 85 ? 12.083 -11.018 5.578 1.00 95.62 85 ASP A N 1
ATOM 650 C CA . ASP A 1 85 ? 12.318 -9.735 6.239 1.00 95.62 85 ASP A CA 1
ATOM 651 C C . ASP A 1 85 ? 13.352 -8.900 5.468 1.00 95.62 85 ASP A C 1
ATOM 653 O O . ASP A 1 85 ? 14.567 -9.111 5.575 1.00 95.62 85 ASP A O 1
ATOM 657 N N . ILE A 1 86 ? 12.859 -7.910 4.721 1.00 96.19 86 ILE A N 1
ATOM 658 C CA . ILE A 1 86 ? 13.690 -7.016 3.900 1.00 96.19 86 ILE A CA 1
ATOM 659 C C . ILE A 1 86 ? 14.511 -6.007 4.723 1.00 96.19 86 ILE A C 1
ATOM 661 O O . ILE A 1 86 ? 15.329 -5.280 4.170 1.00 96.19 86 ILE A O 1
ATOM 665 N N . THR A 1 87 ? 14.313 -5.930 6.047 1.00 95.94 87 THR A N 1
ATOM 666 C CA . THR A 1 87 ? 15.189 -5.134 6.929 1.00 95.94 87 THR A CA 1
ATOM 667 C C . THR A 1 87 ? 16.455 -5.888 7.322 1.00 95.94 87 THR A C 1
ATOM 669 O O . THR A 1 87 ? 17.434 -5.281 7.754 1.00 95.94 87 THR A O 1
ATOM 672 N N . ARG A 1 88 ? 16.444 -7.217 7.169 1.00 96.44 88 ARG A N 1
ATOM 673 C CA . ARG A 1 88 ? 17.564 -8.105 7.505 1.00 96.44 88 ARG A CA 1
ATOM 674 C C . ARG A 1 88 ? 18.264 -8.655 6.271 1.00 96.44 88 ARG A C 1
ATOM 676 O O . ARG A 1 88 ? 19.427 -9.041 6.360 1.00 96.44 88 ARG A O 1
ATOM 683 N N . GLN A 1 89 ? 17.561 -8.724 5.148 1.00 93.94 89 GLN A N 1
ATOM 684 C CA . GLN A 1 89 ? 18.055 -9.268 3.889 1.00 93.94 89 GLN A CA 1
ATOM 685 C C . GLN A 1 89 ? 17.761 -8.275 2.766 1.00 93.94 89 GLN A C 1
ATOM 687 O O . GLN A 1 89 ? 16.682 -7.693 2.728 1.00 93.94 89 GLN A O 1
ATOM 692 N N . ALA A 1 90 ? 18.709 -8.082 1.847 1.00 93.38 90 ALA A N 1
ATOM 693 C CA . ALA A 1 90 ? 18.469 -7.242 0.678 1.00 93.38 90 ALA A CA 1
ATOM 694 C C . ALA A 1 90 ? 17.341 -7.832 -0.184 1.00 93.38 90 ALA A C 1
ATOM 696 O O . ALA A 1 90 ? 17.261 -9.052 -0.353 1.00 93.38 90 ALA A O 1
ATOM 697 N N . LEU A 1 91 ? 16.490 -6.964 -0.735 1.00 94.25 91 LEU A N 1
ATOM 698 C CA . LEU A 1 91 ? 15.436 -7.369 -1.660 1.00 94.25 91 LEU A CA 1
ATOM 699 C C . LEU A 1 91 ? 16.060 -8.007 -2.913 1.00 94.25 91 LEU A C 1
ATOM 701 O O . LEU A 1 91 ? 16.988 -7.454 -3.502 1.00 94.25 91 LEU A O 1
ATOM 705 N N . SER A 1 92 ? 15.551 -9.170 -3.312 1.00 93.62 92 SER A N 1
ATOM 706 C CA . SER A 1 92 ? 15.975 -9.898 -4.509 1.00 93.62 92 SER A CA 1
ATOM 707 C C . SER A 1 92 ? 14.771 -10.244 -5.379 1.00 93.62 92 SER A C 1
ATOM 709 O O . SER A 1 92 ? 13.659 -10.397 -4.871 1.00 93.62 92 SER A O 1
ATOM 711 N N . PHE A 1 93 ? 15.000 -10.354 -6.690 1.00 94.69 93 PHE A N 1
ATOM 712 C CA . PHE A 1 93 ? 13.955 -10.608 -7.680 1.00 94.69 93 PHE A CA 1
ATOM 713 C C . PHE A 1 93 ? 14.111 -12.001 -8.313 1.00 94.69 93 PHE A C 1
ATOM 715 O O . PHE A 1 93 ? 15.242 -12.415 -8.589 1.00 94.69 93 PHE A O 1
ATOM 722 N N . PRO A 1 94 ? 13.005 -12.730 -8.566 1.00 93.69 94 PRO A N 1
ATOM 723 C CA . PRO A 1 94 ? 11.619 -12.371 -8.237 1.00 93.69 94 PRO A CA 1
ATOM 724 C C . PRO A 1 94 ? 11.372 -12.366 -6.720 1.00 93.69 94 PRO A C 1
ATOM 726 O O . PRO A 1 94 ? 11.794 -13.284 -6.012 1.00 93.69 94 PRO A O 1
ATOM 729 N N . ALA A 1 95 ? 10.695 -11.334 -6.217 1.00 93.81 95 ALA A N 1
ATOM 730 C CA . ALA A 1 95 ? 10.492 -11.156 -4.788 1.00 93.81 95 ALA A CA 1
ATOM 731 C C . ALA A 1 95 ? 9.303 -12.006 -4.303 1.00 93.81 95 ALA A C 1
ATOM 733 O O . ALA A 1 95 ? 8.219 -11.994 -4.899 1.00 93.81 95 ALA A O 1
ATOM 734 N N . PRO A 1 96 ? 9.446 -12.746 -3.188 1.00 94.12 96 PRO A N 1
ATOM 735 C CA . PRO A 1 96 ? 8.311 -13.418 -2.572 1.00 94.12 96 PRO A CA 1
ATOM 736 C C . PRO A 1 96 ? 7.209 -12.417 -2.216 1.00 94.12 96 PRO A C 1
ATOM 738 O O . PRO A 1 96 ? 7.489 -11.292 -1.796 1.00 94.12 96 PRO A O 1
ATOM 741 N N . ARG A 1 97 ? 5.939 -12.832 -2.312 1.00 94.81 97 ARG A N 1
ATOM 742 C CA . ARG A 1 97 ? 4.796 -11.945 -2.030 1.00 94.81 97 ARG A CA 1
ATOM 743 C C . ARG A 1 97 ? 4.877 -11.305 -0.638 1.00 94.81 97 ARG A C 1
ATOM 745 O O . ARG A 1 97 ? 4.504 -10.146 -0.494 1.00 94.81 97 ARG A O 1
ATOM 752 N N . SER A 1 98 ? 5.426 -12.007 0.359 1.00 94.94 98 SER A N 1
ATOM 753 C CA . SER A 1 98 ? 5.672 -11.448 1.697 1.00 94.94 98 SER A CA 1
ATOM 754 C C . SER A 1 98 ? 6.644 -10.261 1.674 1.00 94.94 98 SER A C 1
ATOM 756 O O . SER A 1 98 ? 6.376 -9.249 2.314 1.00 94.94 98 SER A O 1
ATOM 758 N N . ALA A 1 99 ? 7.736 -10.355 0.904 1.00 96.19 99 ALA A N 1
ATOM 759 C CA . ALA A 1 99 ? 8.716 -9.280 0.752 1.00 96.19 99 ALA A CA 1
ATOM 760 C C . ALA A 1 99 ? 8.103 -8.079 0.024 1.00 96.19 99 ALA A C 1
ATOM 762 O O . ALA A 1 99 ? 8.269 -6.945 0.465 1.00 96.19 99 ALA A O 1
ATOM 763 N N . ALA A 1 100 ? 7.334 -8.326 -1.043 1.00 97.50 100 ALA A N 1
ATOM 764 C CA . ALA A 1 100 ? 6.640 -7.275 -1.785 1.00 97.50 100 ALA A CA 1
ATOM 765 C C . ALA A 1 100 ? 5.613 -6.531 -0.912 1.00 97.50 100 ALA A C 1
ATOM 767 O O . ALA A 1 100 ? 5.609 -5.301 -0.871 1.00 97.50 100 ALA A O 1
ATOM 768 N N . LEU A 1 101 ? 4.777 -7.256 -0.158 1.00 97.31 101 LEU A N 1
ATOM 769 C CA . LEU A 1 101 ? 3.810 -6.656 0.770 1.00 97.31 101 LEU A CA 1
ATOM 770 C C . LEU A 1 101 ? 4.506 -5.865 1.888 1.00 97.31 101 LEU A C 1
ATOM 772 O O . LEU A 1 101 ? 4.046 -4.781 2.246 1.00 97.31 101 LEU A O 1
ATOM 776 N N . MET A 1 102 ? 5.632 -6.366 2.405 1.00 97.06 102 MET A N 1
ATOM 777 C CA . MET A 1 102 ? 6.443 -5.660 3.398 1.00 97.06 102 MET A CA 1
ATOM 778 C C . MET A 1 102 ? 7.097 -4.389 2.830 1.00 97.06 102 MET A C 1
ATOM 780 O O . MET A 1 102 ? 7.120 -3.357 3.498 1.00 97.06 102 MET A O 1
ATOM 784 N N . ALA A 1 103 ? 7.602 -4.427 1.597 1.00 97.69 103 ALA A N 1
ATOM 785 C CA . ALA A 1 103 ? 8.140 -3.247 0.920 1.00 97.69 103 ALA A CA 1
ATOM 786 C C . ALA A 1 103 ? 7.049 -2.186 0.721 1.00 97.69 103 ALA A C 1
ATOM 788 O O . ALA A 1 103 ? 7.217 -1.027 1.101 1.00 97.69 103 ALA A O 1
ATOM 789 N N . MET A 1 104 ? 5.878 -2.593 0.227 1.00 98.19 104 MET A N 1
ATOM 790 C CA . MET A 1 104 ? 4.741 -1.693 0.037 1.00 98.19 104 MET A CA 1
ATOM 791 C C . MET A 1 104 ? 4.181 -1.143 1.363 1.00 98.19 104 MET A C 1
ATOM 793 O O . MET A 1 104 ? 3.761 0.013 1.426 1.00 98.19 104 MET A O 1
ATOM 797 N N . SER A 1 105 ? 4.221 -1.899 2.465 1.00 96.62 105 SER A N 1
ATOM 798 C CA . SER A 1 105 ? 3.792 -1.375 3.771 1.00 96.62 105 SER A CA 1
ATOM 799 C C . SER A 1 105 ? 4.726 -0.272 4.291 1.00 96.62 105 SER A C 1
ATOM 801 O O . SER A 1 105 ? 4.265 0.655 4.963 1.00 96.62 105 SER A O 1
ATOM 803 N N . ARG A 1 106 ? 6.008 -0.291 3.904 1.00 96.00 106 ARG A N 1
ATOM 804 C CA . ARG A 1 106 ? 7.021 0.734 4.227 1.00 96.00 106 ARG A CA 1
ATOM 805 C C . ARG A 1 106 ? 7.051 1.914 3.252 1.00 96.00 106 ARG A C 1
ATOM 807 O O . ARG A 1 106 ? 7.512 2.988 3.622 1.00 96.00 106 ARG A O 1
ATOM 814 N N . ALA A 1 107 ? 6.523 1.729 2.049 1.00 97.50 107 ALA A N 1
ATOM 815 C CA . ALA A 1 107 ? 6.569 2.706 0.969 1.00 97.50 107 ALA A CA 1
ATOM 816 C C . ALA A 1 107 ? 5.860 4.039 1.256 1.00 97.50 107 ALA A C 1
ATOM 818 O O . ALA A 1 107 ? 4.935 4.136 2.076 1.00 97.50 107 ALA A O 1
ATOM 819 N N . GLU A 1 108 ? 6.248 5.068 0.505 1.00 96.94 108 GLU A N 1
ATOM 820 C CA . GLU A 1 108 ? 5.546 6.344 0.469 1.00 96.94 108 GLU A CA 1
ATOM 821 C C . GLU A 1 108 ? 4.159 6.185 -0.179 1.00 96.94 108 GLU A C 1
ATOM 823 O O . GLU A 1 108 ? 4.001 5.576 -1.238 1.00 96.94 108 GLU A O 1
ATOM 828 N N . THR A 1 109 ? 3.134 6.786 0.436 1.00 98.00 109 THR A N 1
ATOM 829 C CA . THR A 1 109 ? 1.749 6.721 -0.069 1.00 98.00 109 THR A CA 1
ATOM 830 C C . THR A 1 109 ? 1.618 7.307 -1.478 1.00 98.00 109 THR A C 1
ATOM 832 O O . THR A 1 109 ? 0.901 6.745 -2.301 1.00 98.00 109 THR A O 1
ATOM 835 N N . GLY A 1 110 ? 2.304 8.419 -1.771 1.00 98.00 110 GLY A N 1
ATOM 836 C CA . GLY A 1 110 ? 2.230 9.086 -3.074 1.00 98.00 110 GLY A CA 1
ATOM 837 C C . GLY A 1 110 ? 2.791 8.234 -4.214 1.00 98.00 110 GLY A C 1
ATOM 838 O O . GLY A 1 110 ? 2.157 8.132 -5.263 1.00 98.00 110 GLY A O 1
ATOM 839 N N . ALA A 1 111 ? 3.929 7.571 -3.987 1.00 97.81 111 ALA A N 1
ATOM 840 C CA . ALA A 1 111 ? 4.555 6.687 -4.968 1.00 97.81 111 ALA A CA 1
ATOM 841 C C . ALA A 1 111 ? 3.675 5.467 -5.282 1.00 97.81 111 ALA A C 1
ATOM 843 O O . ALA A 1 111 ? 3.405 5.179 -6.450 1.00 97.81 111 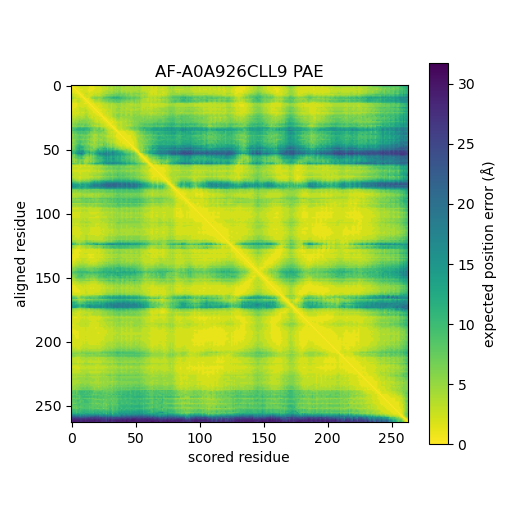ALA A O 1
ATOM 844 N N . LEU A 1 112 ? 3.145 4.805 -4.244 1.00 98.12 112 LEU A N 1
ATOM 845 C CA . LEU A 1 112 ? 2.191 3.706 -4.418 1.00 98.12 112 LEU A CA 1
ATOM 846 C C . LEU A 1 112 ? 0.943 4.152 -5.178 1.00 98.12 112 LEU A C 1
ATOM 848 O O . LEU A 1 112 ? 0.530 3.481 -6.120 1.00 98.12 112 LEU A O 1
ATOM 852 N N . LEU A 1 113 ? 0.357 5.289 -4.789 1.00 98.56 113 LEU A N 1
ATOM 853 C CA . LEU A 1 113 ? -0.829 5.825 -5.446 1.00 98.56 113 LEU A CA 1
ATOM 854 C C . LEU A 1 113 ? -0.562 6.117 -6.921 1.00 98.56 113 LEU A C 1
ATOM 856 O O . LEU A 1 113 ? -1.396 5.783 -7.751 1.00 98.56 113 LEU A O 1
ATOM 860 N N . ALA A 1 114 ? 0.576 6.719 -7.268 1.00 98.25 114 ALA A N 1
ATOM 861 C CA . ALA A 1 114 ? 0.899 7.040 -8.655 1.00 98.25 114 ALA A CA 1
ATOM 862 C C . ALA A 1 114 ? 0.971 5.778 -9.535 1.00 98.25 114 ALA A C 1
ATOM 864 O O . ALA A 1 114 ? 0.376 5.740 -10.616 1.00 98.25 114 ALA A O 1
ATOM 865 N N . LEU A 1 115 ? 1.642 4.727 -9.053 1.00 97.94 115 LEU A N 1
ATOM 866 C CA . LEU A 1 115 ? 1.761 3.454 -9.767 1.00 97.94 115 LEU A CA 1
ATOM 867 C C . LEU A 1 115 ? 0.418 2.718 -9.838 1.00 97.94 115 LEU A C 1
ATOM 869 O O . LEU A 1 115 ? 0.003 2.306 -10.922 1.00 97.94 115 LEU A O 1
ATOM 873 N N . ALA A 1 116 ? -0.309 2.620 -8.723 1.00 97.88 116 ALA A N 1
ATOM 874 C CA . ALA A 1 116 ? -1.638 2.014 -8.687 1.00 97.88 116 ALA A CA 1
ATOM 875 C C . ALA A 1 116 ? -2.635 2.773 -9.579 1.00 97.88 116 ALA A C 1
ATOM 877 O O . ALA A 1 116 ? -3.425 2.166 -10.295 1.00 97.88 116 ALA A O 1
ATOM 878 N N . TYR A 1 117 ? -2.570 4.104 -9.603 1.00 97.69 117 TYR A N 1
ATOM 879 C CA . TYR A 1 117 ? -3.422 4.934 -10.447 1.00 97.69 117 TYR A CA 1
ATOM 880 C C . TYR A 1 117 ? -3.141 4.725 -11.936 1.00 97.69 117 TYR A C 1
ATOM 882 O O . TYR A 1 117 ? -4.077 4.735 -12.732 1.00 97.69 117 TYR A O 1
ATOM 890 N N . SER A 1 118 ? -1.885 4.482 -12.330 1.00 97.50 118 SER A N 1
ATOM 891 C CA . SER A 1 118 ? -1.566 4.116 -13.718 1.00 97.50 118 SER A CA 1
ATOM 892 C C . SER A 1 118 ? -2.288 2.829 -14.140 1.00 97.50 118 SER A C 1
ATOM 894 O O . SER A 1 118 ? -2.884 2.784 -15.217 1.00 97.50 118 SER A O 1
ATOM 896 N N . ASN A 1 119 ? -2.343 1.839 -13.244 1.00 96.12 119 ASN A N 1
ATOM 897 C CA . ASN A 1 119 ? -3.079 0.594 -13.439 1.00 96.12 119 ASN A CA 1
ATOM 898 C C . ASN A 1 119 ? -4.585 0.856 -13.594 1.00 96.12 119 ASN A C 1
ATOM 900 O O . ASN A 1 119 ? -5.171 0.501 -14.614 1.00 96.12 119 ASN A O 1
ATOM 904 N N . MET A 1 120 ? -5.173 1.613 -12.658 1.00 94.62 120 MET A N 1
ATOM 905 C CA . MET A 1 120 ? -6.585 2.034 -12.695 1.00 94.62 120 MET A CA 1
ATOM 906 C C . MET A 1 120 ? -6.947 2.845 -13.953 1.00 94.62 120 MET A C 1
ATOM 908 O O . MET A 1 120 ? -8.121 2.999 -14.283 1.00 94.62 120 MET A O 1
ATOM 912 N N . ARG A 1 121 ? -5.950 3.417 -14.637 1.00 95.44 121 ARG A N 1
ATOM 913 C CA . ARG A 1 121 ? -6.096 4.200 -15.870 1.00 95.44 121 ARG A CA 1
ATOM 914 C C . ARG A 1 121 ? -5.906 3.383 -17.148 1.00 95.44 121 ARG A C 1
ATOM 916 O O . ARG A 1 121 ? -6.007 3.973 -18.223 1.00 95.44 121 ARG A O 1
ATOM 923 N N . GLY A 1 122 ? -5.645 2.080 -17.048 1.00 93.12 122 GLY A N 1
ATOM 924 C CA . GLY A 1 122 ? -5.513 1.177 -18.192 1.00 93.12 122 GLY A CA 1
ATOM 925 C C . GLY A 1 122 ? -4.126 0.548 -18.369 1.00 93.12 122 GLY A C 1
ATOM 926 O O . GLY A 1 122 ? -3.981 -0.361 -19.182 1.00 93.12 122 GLY A O 1
ATOM 927 N N . TYR A 1 123 ? -3.102 0.996 -17.633 1.00 92.88 123 TYR A N 1
ATOM 928 C CA . TYR A 1 123 ? -1.728 0.487 -17.763 1.00 92.88 123 TYR A CA 1
ATOM 929 C C . TYR A 1 123 ? -1.512 -0.731 -16.858 1.00 92.88 123 TYR A C 1
ATOM 931 O O . TYR A 1 123 ? -0.865 -0.641 -15.810 1.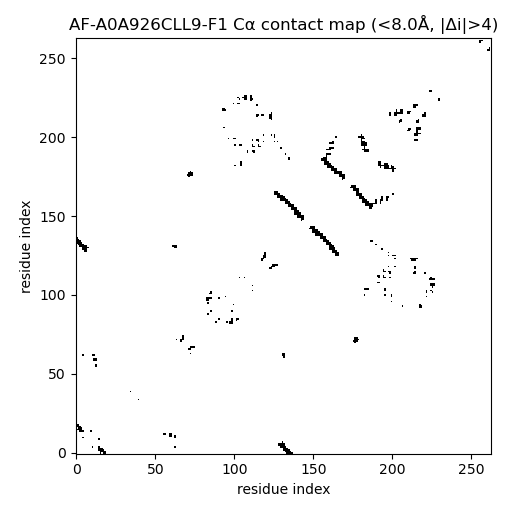00 92.88 123 TYR A O 1
ATOM 939 N N . GLY A 1 124 ? -2.090 -1.856 -17.277 1.00 85.50 124 GLY A N 1
ATOM 940 C CA . GLY A 1 124 ? -2.132 -3.121 -16.534 1.00 85.50 124 GLY A CA 1
ATOM 941 C C . GLY A 1 124 ? -3.476 -3.388 -15.854 1.00 85.50 124 GLY A C 1
ATOM 942 O O . GLY A 1 124 ? -3.513 -4.013 -14.801 1.00 85.50 124 GLY A O 1
ATOM 943 N N . ASP A 1 125 ? -4.569 -2.868 -16.424 1.00 86.62 125 ASP A N 1
ATOM 944 C CA . ASP A 1 125 ? -5.901 -2.815 -15.807 1.00 86.62 125 ASP A CA 1
ATOM 945 C C . ASP A 1 125 ? -6.358 -4.151 -15.207 1.00 86.62 125 ASP A C 1
ATOM 947 O O . ASP A 1 125 ? -6.624 -5.126 -15.915 1.00 86.62 125 ASP A O 1
ATOM 951 N N . ILE A 1 126 ? -6.485 -4.170 -13.880 1.00 91.50 126 ILE A N 1
ATOM 952 C CA . ILE A 1 126 ? -7.011 -5.319 -13.142 1.00 91.50 126 ILE A CA 1
ATOM 953 C C . ILE A 1 126 ? -8.517 -5.207 -12.864 1.00 91.50 126 ILE A C 1
ATOM 955 O O . ILE A 1 126 ? -9.074 -6.106 -12.236 1.00 91.50 126 ILE A O 1
ATOM 959 N N . HIS A 1 127 ? -9.183 -4.117 -13.257 1.00 89.12 127 HIS A N 1
ATOM 960 C CA . HIS A 1 127 ? -10.576 -3.804 -12.914 1.00 89.12 127 HIS A CA 1
ATOM 961 C C . HIS A 1 127 ? -10.915 -4.062 -11.428 1.00 89.12 127 HIS A C 1
ATOM 963 O O . HIS A 1 127 ? -11.764 -4.903 -11.113 1.00 89.12 127 HIS A O 1
ATOM 969 N N . PRO A 1 128 ? -10.236 -3.383 -10.486 1.00 93.06 128 PRO A N 1
ATOM 970 C CA . PRO A 1 128 ? -10.354 -3.708 -9.073 1.00 93.06 128 PRO A CA 1
ATOM 971 C C . PRO A 1 128 ? -11.696 -3.248 -8.496 1.00 93.06 128 PRO A C 1
ATOM 973 O O . PRO A 1 128 ? -12.101 -2.098 -8.657 1.00 93.06 128 PRO A O 1
ATOM 976 N N . THR A 1 129 ? -12.345 -4.127 -7.738 1.00 96.12 129 THR A N 1
ATOM 977 C CA . THR A 1 129 ? -13.483 -3.796 -6.873 1.00 96.12 129 THR A CA 1
ATOM 978 C C . THR A 1 129 ? -13.070 -3.977 -5.420 1.00 96.12 129 THR A C 1
ATOM 980 O O . THR A 1 129 ? -12.595 -5.047 -5.049 1.00 96.12 129 THR A O 1
ATOM 983 N N . VAL A 1 130 ? -13.266 -2.961 -4.575 1.00 97.00 130 VAL A N 1
ATOM 984 C CA . VAL A 1 130 ? -13.011 -3.081 -3.129 1.00 97.00 130 VAL A CA 1
ATOM 985 C C . VAL A 1 130 ? -14.033 -4.046 -2.528 1.00 97.00 130 VAL A C 1
ATOM 987 O O . VAL A 1 130 ? -15.209 -3.708 -2.362 1.00 97.00 130 VAL A O 1
ATOM 990 N N . ALA A 1 131 ? -13.578 -5.260 -2.229 1.00 95.69 131 ALA A N 1
ATOM 991 C CA . ALA A 1 131 ? -14.388 -6.297 -1.614 1.00 95.69 131 ALA A CA 1
ATOM 992 C C . ALA A 1 131 ? -14.684 -5.924 -0.169 1.00 95.69 131 ALA A C 1
ATOM 994 O O . ALA A 1 131 ? -15.842 -5.910 0.246 1.00 95.69 131 ALA A O 1
ATOM 995 N N . GLU A 1 132 ? -13.640 -5.543 0.559 1.00 95.62 132 GLU A N 1
ATOM 996 C CA . GLU A 1 132 ? -13.742 -5.074 1.926 1.00 95.62 132 GLU A CA 1
ATOM 997 C C . GLU A 1 132 ? -12.617 -4.080 2.221 1.00 95.62 132 GLU A C 1
ATOM 999 O O . GLU A 1 132 ? -11.473 -4.248 1.794 1.00 95.62 132 GLU A O 1
ATOM 1004 N N . LEU A 1 133 ? -12.958 -3.012 2.936 1.00 96.81 133 LEU A N 1
ATOM 1005 C CA . LEU A 1 133 ? -12.004 -2.088 3.530 1.00 96.81 133 LEU A CA 1
ATOM 1006 C C . LEU A 1 133 ? -12.365 -1.911 4.994 1.00 96.81 133 LEU A C 1
ATOM 1008 O O . LEU A 1 133 ? -13.500 -1.549 5.319 1.00 96.81 133 LEU A O 1
ATOM 1012 N N . ARG A 1 134 ? -11.395 -2.154 5.873 1.00 95.56 134 ARG A N 1
ATOM 1013 C CA . ARG A 1 134 ? -11.569 -2.120 7.323 1.00 95.56 134 ARG A CA 1
ATOM 1014 C C . ARG A 1 134 ? -10.556 -1.190 7.958 1.00 95.56 134 ARG A C 1
ATOM 1016 O O . ARG A 1 134 ? -9.394 -1.165 7.571 1.00 95.56 134 ARG A O 1
ATOM 1023 N N . VAL A 1 135 ? -11.012 -0.462 8.971 1.00 96.38 135 VAL A N 1
ATOM 1024 C CA . VAL A 1 135 ? -10.151 0.278 9.893 1.00 96.38 135 VAL A CA 1
ATOM 1025 C C . VAL A 1 135 ? -10.533 -0.110 11.312 1.00 96.38 135 VAL A C 1
ATOM 1027 O O . VAL A 1 135 ? -11.710 -0.037 11.710 1.00 96.38 135 VAL A O 1
ATOM 1030 N N . GLY A 1 136 ? -9.542 -0.523 12.088 1.00 94.88 136 GLY A N 1
ATOM 1031 C CA . GLY A 1 136 ? -9.744 -1.004 13.445 1.00 94.88 136 GLY A CA 1
ATOM 1032 C C . GLY A 1 136 ? -8.437 -1.174 14.198 1.00 94.88 136 GLY A C 1
ATOM 1033 O O . GLY A 1 136 ? -7.358 -1.137 13.610 1.00 94.88 136 GLY A O 1
ATOM 1034 N N . TYR A 1 137 ? -8.563 -1.327 15.509 1.00 95.12 137 TYR A N 1
ATOM 1035 C CA . TYR A 1 137 ? -7.454 -1.719 16.358 1.00 95.12 137 TYR A CA 1
ATOM 1036 C C . TYR A 1 137 ? -7.297 -3.237 16.308 1.00 95.12 137 TYR A C 1
ATOM 1038 O O . TYR A 1 137 ? -8.286 -3.964 16.404 1.00 95.12 137 TYR A O 1
ATOM 1046 N N . LEU A 1 138 ? -6.065 -3.698 16.108 1.00 94.12 138 LEU A N 1
ATOM 1047 C CA . LEU A 1 138 ? -5.700 -5.106 16.188 1.00 94.12 138 LEU A CA 1
ATOM 1048 C C . LEU A 1 138 ? -4.864 -5.333 17.451 1.00 94.12 138 LEU A C 1
ATOM 1050 O O . LEU A 1 138 ? -3.897 -4.585 17.645 1.00 94.12 138 LEU A O 1
ATOM 1054 N N . PRO A 1 139 ? -5.201 -6.334 18.284 1.00 95.12 139 PRO A N 1
ATOM 1055 C CA . PRO A 1 139 ? -4.390 -6.680 19.441 1.00 95.12 139 PRO A CA 1
ATOM 1056 C C . PRO A 1 139 ? -3.024 -7.208 18.991 1.00 95.12 139 PRO A C 1
ATOM 1058 O O . PRO A 1 139 ? -2.891 -7.863 17.954 1.00 95.12 139 PRO A O 1
ATOM 1061 N N . VAL A 1 140 ? -1.996 -6.900 19.774 1.00 95.75 140 VAL A N 1
ATOM 1062 C CA . VAL A 1 140 ? -0.623 -7.362 19.583 1.00 95.75 140 VAL A CA 1
ATOM 1063 C C . VAL A 1 140 ? -0.275 -8.275 20.744 1.00 95.75 140 VAL A C 1
ATOM 1065 O O . VAL A 1 140 ? 0.023 -7.809 21.844 1.00 95.75 140 VAL A O 1
ATOM 1068 N N . ASP A 1 141 ? -0.280 -9.577 20.482 1.00 95.31 141 ASP A N 1
ATOM 1069 C CA . ASP A 1 141 ? 0.086 -10.582 21.473 1.00 95.31 141 ASP A CA 1
ATOM 1070 C C . ASP A 1 141 ? 1.591 -10.848 21.449 1.00 95.31 141 ASP A C 1
ATOM 1072 O O . ASP A 1 141 ? 2.194 -11.067 20.394 1.00 95.31 141 ASP A O 1
ATOM 1076 N N . LEU A 1 142 ? 2.206 -10.857 22.631 1.00 95.31 142 LEU A N 1
ATOM 1077 C CA . LEU A 1 142 ? 3.607 -11.216 22.822 1.00 95.31 142 LEU A CA 1
ATOM 1078 C C . LEU A 1 142 ? 3.720 -12.356 23.841 1.00 95.31 142 LEU A C 1
ATOM 1080 O O . LEU A 1 142 ? 2.968 -12.387 24.818 1.00 95.31 142 LEU A O 1
ATOM 1084 N N . PRO A 1 143 ? 4.671 -13.291 23.662 1.00 96.12 143 PRO A N 1
ATOM 1085 C CA . PRO A 1 143 ? 4.925 -14.312 24.666 1.00 96.12 143 PRO A CA 1
ATOM 1086 C C . PRO A 1 143 ? 5.478 -13.658 25.936 1.00 96.12 143 PRO A C 1
ATOM 1088 O O . PRO A 1 143 ? 6.447 -12.894 25.892 1.00 96.12 143 PRO A O 1
ATOM 1091 N N . HIS A 1 144 ? 4.885 -13.970 27.086 1.00 93.25 144 HIS A N 1
ATOM 1092 C CA . HIS A 1 144 ? 5.341 -13.452 28.368 1.00 93.25 144 HIS A CA 1
ATOM 1093 C C . HIS A 1 144 ? 6.785 -13.919 28.645 1.00 93.25 144 HIS A C 1
ATOM 1095 O O . HIS A 1 144 ? 7.067 -15.118 28.560 1.00 93.25 144 HIS A O 1
ATOM 1101 N N . PRO A 1 145 ? 7.713 -13.023 29.036 1.00 92.00 145 PRO A N 1
ATOM 1102 C CA . PRO A 1 145 ? 9.150 -13.318 29.062 1.00 92.00 145 PRO A CA 1
ATOM 1103 C C . PRO A 1 145 ? 9.562 -14.426 30.042 1.00 92.00 145 PRO A C 1
ATOM 1105 O O . PRO A 1 145 ? 10.650 -14.979 29.907 1.00 92.00 145 PRO A O 1
ATOM 1108 N N . VAL A 1 146 ? 8.723 -14.744 31.035 1.00 93.81 146 VAL A N 1
ATOM 1109 C CA . VAL A 1 146 ? 9.006 -15.795 32.030 1.00 93.81 146 VAL A CA 1
ATOM 1110 C C . VAL A 1 146 ? 8.234 -17.084 31.755 1.00 93.81 146 VAL A C 1
ATOM 1112 O O . VAL A 1 146 ? 8.759 -18.167 31.987 1.00 93.81 146 VAL A O 1
ATOM 1115 N N . THR A 1 147 ? 6.986 -16.986 31.295 1.00 94.81 147 THR A N 1
ATOM 1116 C CA . THR A 1 147 ? 6.077 -18.144 31.193 1.00 94.81 147 THR A CA 1
ATOM 1117 C C . THR A 1 147 ? 5.905 -18.640 29.762 1.00 94.81 147 THR A C 1
ATOM 1119 O O . THR A 1 147 ? 5.468 -19.767 29.580 1.00 94.81 147 THR A O 1
ATOM 1122 N N . GLY A 1 148 ? 6.235 -17.829 28.752 1.00 94.44 148 GLY A N 1
ATOM 1123 C CA . GLY A 1 148 ? 6.032 -18.145 27.335 1.00 94.44 148 GLY A CA 1
ATOM 1124 C C . GLY A 1 148 ? 4.580 -18.047 26.856 1.00 94.44 148 GLY A C 1
ATOM 1125 O O . GLY A 1 148 ? 4.350 -18.046 25.651 1.00 94.44 148 GLY A O 1
ATOM 1126 N N . GLU A 1 149 ? 3.615 -17.926 27.771 1.00 94.69 149 GLU A N 1
ATOM 1127 C CA . GLU A 1 149 ? 2.191 -17.794 27.449 1.00 94.69 149 GLU A CA 1
ATOM 1128 C C . GLU A 1 149 ? 1.905 -16.494 26.680 1.00 94.69 149 GLU A C 1
ATOM 1130 O O . GLU A 1 149 ? 2.481 -15.454 27.025 1.00 94.69 149 GLU A O 1
ATOM 1135 N N . PRO A 1 150 ? 1.027 -16.519 25.661 1.00 94.69 150 PRO A N 1
ATOM 1136 C CA . PRO A 1 150 ? 0.650 -15.320 24.926 1.00 94.69 150 PRO A CA 1
ATOM 1137 C C . PRO A 1 150 ? -0.120 -14.358 25.837 1.00 94.69 150 PRO A C 1
ATOM 1139 O O . PRO A 1 150 ? -1.046 -14.756 26.545 1.00 94.69 150 PRO A O 1
ATOM 1142 N N . GLY A 1 151 ? 0.266 -13.085 25.813 1.00 94.00 151 GLY A N 1
ATOM 1143 C CA . GLY A 1 151 ? -0.465 -12.008 26.467 1.00 94.00 151 GLY A CA 1
ATOM 1144 C C . GLY A 1 151 ? -0.540 -10.777 25.575 1.00 94.00 151 GLY A C 1
ATOM 1145 O O . GLY A 1 151 ? 0.427 -10.447 24.886 1.00 94.00 151 GLY A O 1
ATOM 1146 N N . GLU A 1 152 ? -1.677 -10.089 25.623 1.00 95.44 152 GLU A N 1
ATOM 1147 C CA . GLU A 1 152 ? -1.890 -8.852 24.877 1.00 95.44 152 GLU A CA 1
ATOM 1148 C C . GLU A 1 152 ? -0.985 -7.742 25.435 1.00 95.44 152 GLU A C 1
ATOM 1150 O O . GLU A 1 152 ? -1.071 -7.364 26.606 1.00 95.44 152 GLU A O 1
ATOM 1155 N N . ALA A 1 153 ? -0.092 -7.220 24.595 1.00 95.06 153 ALA A N 1
ATOM 1156 C CA . ALA A 1 153 ? 0.801 -6.113 24.933 1.00 95.06 153 ALA A CA 1
ATOM 1157 C C . ALA A 1 153 ? 0.159 -4.738 24.677 1.00 95.06 153 ALA A C 1
ATOM 1159 O O . ALA A 1 153 ? 0.630 -3.722 25.192 1.00 95.06 153 ALA A O 1
ATOM 1160 N N . GLY A 1 154 ? -0.898 -4.706 23.868 1.00 96.06 154 GLY A N 1
ATOM 1161 C CA . GLY A 1 154 ? -1.643 -3.521 23.473 1.00 96.06 154 GLY A CA 1
ATOM 1162 C C . GLY A 1 154 ? -2.252 -3.712 22.091 1.00 96.06 154 GLY A C 1
ATOM 1163 O O . GLY A 1 154 ? -2.306 -4.824 21.574 1.00 96.06 154 GLY A O 1
ATOM 1164 N N . GLU A 1 155 ? -2.654 -2.614 21.462 1.00 96.75 155 GLU A N 1
ATOM 1165 C CA . GLU A 1 155 ? -3.318 -2.639 20.163 1.00 96.75 155 GLU A CA 1
ATOM 1166 C C . GLU A 1 155 ? -2.720 -1.622 19.188 1.00 96.75 155 GLU A C 1
ATOM 1168 O O . GLU A 1 155 ? -2.144 -0.601 19.577 1.00 96.75 155 GLU A O 1
ATOM 1173 N N . VAL A 1 156 ? -2.869 -1.891 17.893 1.00 97.19 156 VAL A N 1
ATOM 1174 C CA . VAL A 1 156 ? -2.409 -1.005 16.825 1.00 97.19 156 VAL A CA 1
ATOM 1175 C C . VAL A 1 156 ? -3.533 -0.710 15.844 1.00 97.19 156 VAL A C 1
ATOM 1177 O O . VAL A 1 156 ? -4.231 -1.609 15.383 1.00 97.19 156 VAL A O 1
ATOM 1180 N N . LEU A 1 157 ? -3.706 0.569 15.506 1.00 97.44 157 LEU A N 1
ATOM 1181 C CA . LEU A 1 157 ? -4.657 0.984 14.481 1.00 97.44 157 LEU A CA 1
ATOM 1182 C C . LEU A 1 157 ? -4.139 0.556 13.105 1.00 97.44 157 LEU A C 1
ATOM 1184 O O . LEU A 1 157 ? -3.037 0.946 12.711 1.00 97.44 157 LEU A O 1
ATOM 1188 N N . VAL A 1 158 ? -4.943 -0.202 12.365 1.00 97.69 158 VAL A N 1
ATOM 1189 C CA . VAL A 1 158 ? -4.611 -0.718 11.034 1.00 97.69 158 VAL A CA 1
ATOM 1190 C C . VAL A 1 158 ? -5.752 -0.428 10.068 1.00 97.69 158 VAL A C 1
ATOM 1192 O O . VAL A 1 158 ? -6.929 -0.513 10.422 1.00 97.69 158 VAL A O 1
ATOM 1195 N N . THR A 1 159 ? -5.381 -0.096 8.834 1.00 98.00 159 THR A N 1
ATOM 1196 C CA . THR A 1 159 ? -6.255 -0.148 7.667 1.00 98.00 159 THR A CA 1
ATOM 1197 C C . THR A 1 159 ? -5.898 -1.374 6.842 1.00 98.00 159 THR A C 1
ATOM 1199 O O . THR A 1 159 ? -4.734 -1.560 6.488 1.00 98.00 159 THR A O 1
ATOM 1202 N N . GLU A 1 160 ? -6.898 -2.168 6.498 1.00 97.50 160 GLU A N 1
ATOM 1203 C CA . GLU A 1 160 ? -6.791 -3.338 5.632 1.00 97.50 160 GLU A CA 1
ATOM 1204 C C . GLU A 1 160 ? -7.741 -3.163 4.446 1.00 97.50 160 GLU A C 1
ATOM 1206 O O . GLU A 1 160 ? -8.858 -2.658 4.596 1.00 97.50 160 GLU A O 1
ATOM 1211 N N . CYS A 1 161 ? -7.291 -3.556 3.259 1.00 97.94 161 CYS A N 1
ATOM 1212 C CA . CYS A 1 161 ? -8.077 -3.528 2.042 1.00 97.94 161 CYS A CA 1
ATOM 1213 C C . CYS A 1 161 ? -7.861 -4.804 1.233 1.00 97.94 161 CYS A C 1
ATOM 1215 O O . CYS A 1 161 ? -6.732 -5.191 0.925 1.00 97.94 161 CYS A O 1
ATOM 1217 N N . GLU A 1 162 ? -8.975 -5.402 0.838 1.00 97.00 162 GLU A N 1
ATOM 1218 C CA . GLU A 1 162 ? -9.033 -6.544 -0.056 1.00 97.00 162 GLU A CA 1
ATOM 1219 C C . GLU A 1 162 ? -9.763 -6.123 -1.330 1.00 97.00 162 GLU A C 1
ATOM 1221 O O . GLU A 1 162 ? -10.902 -5.644 -1.290 1.00 97.00 162 GLU A O 1
ATOM 1226 N N . VAL A 1 163 ? -9.104 -6.290 -2.476 1.00 97.00 163 VAL A N 1
ATOM 1227 C CA . VAL A 1 163 ? -9.699 -6.016 -3.788 1.00 97.00 163 VAL A CA 1
ATOM 1228 C C . VAL A 1 163 ? -9.926 -7.315 -4.542 1.00 97.00 163 VAL A C 1
ATOM 1230 O O . VAL A 1 163 ? -9.064 -8.192 -4.569 1.00 97.00 163 VAL A O 1
ATOM 1233 N N . ILE A 1 164 ? -11.087 -7.421 -5.179 1.00 95.50 164 ILE A N 1
ATOM 1234 C CA . ILE A 1 164 ? -11.419 -8.481 -6.125 1.00 95.50 164 ILE A CA 1
ATOM 1235 C C . ILE A 1 164 ? -11.183 -7.964 -7.540 1.00 95.50 164 ILE A C 1
ATOM 1237 O O . ILE A 1 164 ? -11.574 -6.849 -7.881 1.00 95.50 164 ILE A O 1
ATOM 1241 N N . SER A 1 165 ? -10.552 -8.797 -8.355 1.00 91.81 165 SER A N 1
ATOM 1242 C CA . SER A 1 165 ? -10.300 -8.585 -9.777 1.00 91.81 165 SER A CA 1
ATOM 1243 C C . SER A 1 165 ? -10.931 -9.721 -10.593 1.00 91.81 165 SER A C 1
ATOM 1245 O O . SER A 1 165 ? -11.482 -10.672 -10.030 1.00 91.81 165 SER A O 1
ATOM 1247 N N . MET A 1 166 ? -10.876 -9.612 -11.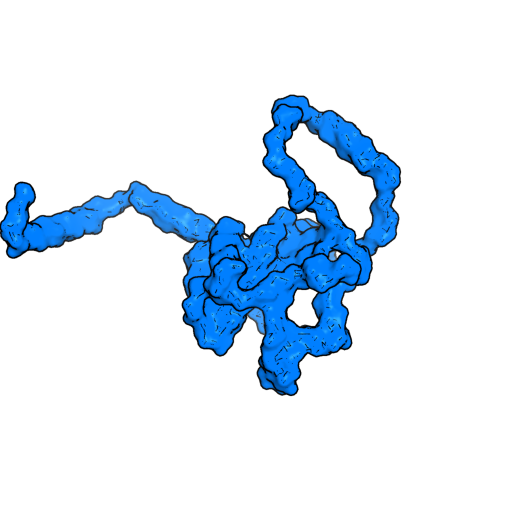922 1.00 87.25 166 MET A N 1
ATOM 1248 C CA . MET A 1 166 ? -11.466 -10.554 -12.876 1.00 87.25 166 MET A CA 1
ATOM 1249 C C . MET A 1 166 ? -11.100 -12.013 -12.573 1.00 87.25 166 MET A C 1
ATOM 1251 O O . MET A 1 166 ? -10.026 -12.316 -12.041 1.00 87.25 166 MET A O 1
ATOM 1255 N N . TYR A 1 167 ? -12.026 -12.915 -12.904 1.00 87.12 167 TYR A N 1
ATOM 1256 C CA . TYR A 1 167 ? -11.867 -14.338 -12.639 1.00 87.12 167 TYR A CA 1
ATOM 1257 C C . TYR A 1 167 ? -10.863 -14.991 -13.591 1.00 87.12 167 TYR A C 1
ATOM 1259 O O . TYR A 1 167 ? -10.803 -14.679 -14.781 1.00 87.12 167 TYR A O 1
ATOM 1267 N N . GLU A 1 168 ? -10.099 -15.943 -13.070 1.00 87.75 168 GLU A N 1
ATOM 1268 C CA . GLU A 1 168 ? -9.070 -16.679 -13.803 1.00 87.75 168 GLU A CA 1
ATOM 1269 C C . GLU A 1 168 ? -9.205 -18.182 -13.535 1.00 87.75 168 GLU A C 1
ATOM 1271 O O . GLU A 1 168 ? -9.717 -18.570 -12.480 1.00 87.75 168 GLU A O 1
ATOM 1276 N N . PRO A 1 169 ? -8.805 -19.047 -14.486 1.00 88.19 169 PRO A N 1
ATOM 1277 C CA . PRO A 1 169 ? -8.770 -20.481 -14.240 1.00 88.19 169 PRO A CA 1
ATOM 1278 C C . PRO A 1 169 ? -7.707 -20.807 -13.185 1.00 88.19 169 PRO A C 1
ATOM 1280 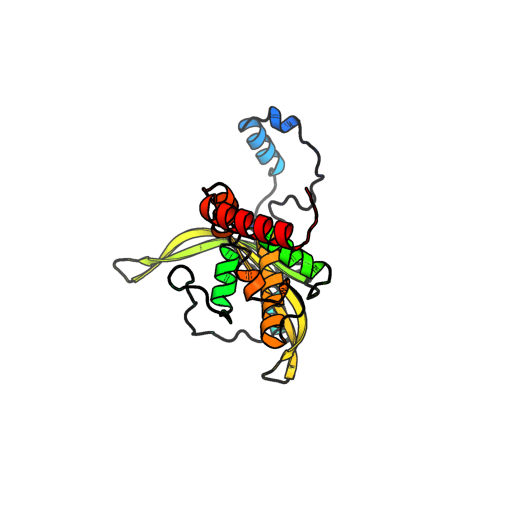O O . PRO A 1 169 ? -6.556 -20.382 -13.286 1.00 88.19 169 PRO A O 1
ATOM 1283 N N . SER A 1 170 ? -8.098 -21.588 -12.187 1.00 84.19 170 SER A N 1
ATOM 1284 C CA . SER A 1 170 ? -7.210 -22.163 -11.185 1.00 84.19 170 SER A CA 1
ATOM 1285 C C . SER A 1 170 ? -6.265 -23.176 -11.819 1.00 84.19 170 SER A C 1
ATOM 1287 O O . SER A 1 170 ? -6.693 -24.025 -12.604 1.00 84.19 170 SER A O 1
ATOM 1289 N N . ALA A 1 171 ? -4.990 -23.128 -11.435 1.00 79.25 171 ALA A N 1
ATOM 1290 C CA . ALA A 1 171 ? -4.005 -24.119 -11.859 1.00 79.25 171 ALA A CA 1
ATOM 1291 C C . ALA A 1 171 ? -4.263 -25.509 -11.245 1.00 79.25 171 ALA A C 1
ATOM 1293 O O . ALA A 1 171 ? -3.878 -26.512 -11.843 1.00 79.25 171 ALA A O 1
ATOM 1294 N N . ASP A 1 172 ? -4.928 -25.566 -10.087 1.00 78.94 172 ASP A N 1
ATOM 1295 C CA . ASP A 1 172 ? -5.077 -26.799 -9.306 1.00 78.94 172 ASP A CA 1
ATOM 1296 C C . ASP A 1 172 ? -6.264 -27.655 -9.769 1.00 78.94 172 ASP A C 1
ATOM 1298 O O . ASP A 1 172 ? -6.1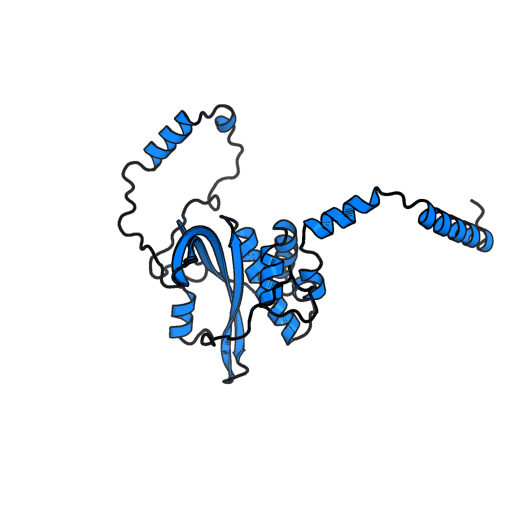48 -28.873 -9.899 1.00 78.94 172 ASP A O 1
ATOM 1302 N N . ASP A 1 173 ? -7.418 -27.028 -10.015 1.00 83.06 173 ASP A N 1
ATOM 1303 C CA . ASP A 1 173 ? -8.681 -27.724 -10.303 1.00 83.06 173 ASP A CA 1
ATOM 1304 C C . ASP A 1 173 ? -9.372 -27.263 -11.600 1.00 83.06 173 ASP A C 1
ATOM 1306 O O . ASP A 1 173 ? -10.434 -27.782 -11.954 1.00 83.06 173 ASP A O 1
ATOM 1310 N N . GLY A 1 174 ? -8.790 -26.295 -12.319 1.00 83.31 174 GLY A N 1
ATOM 1311 C CA . GLY A 1 174 ? -9.338 -25.740 -13.558 1.00 83.31 174 GLY A CA 1
ATOM 1312 C C . GLY A 1 174 ? -10.618 -24.913 -13.390 1.00 83.31 174 GLY A C 1
ATOM 1313 O O . GLY A 1 174 ? -11.167 -24.447 -14.390 1.00 83.31 174 GLY A O 1
ATOM 1314 N N . ARG A 1 175 ? -11.120 -24.714 -12.163 1.00 89.19 175 ARG A N 1
ATOM 1315 C CA . ARG A 1 175 ? -12.298 -23.873 -11.907 1.00 89.19 175 ARG A CA 1
ATOM 1316 C C . ARG A 1 175 ? -11.935 -22.402 -12.029 1.00 89.19 175 ARG A C 1
ATOM 1318 O O . ARG A 1 175 ? -10.803 -22.008 -11.775 1.00 89.19 175 ARG A O 1
ATOM 1325 N N . HIS A 1 176 ? -12.907 -21.581 -12.405 1.00 91.88 176 HIS A N 1
ATOM 1326 C CA . HIS A 1 176 ? -12.717 -20.137 -12.452 1.00 91.88 176 HIS A CA 1
ATOM 1327 C C . HIS A 1 176 ? -13.024 -19.528 -11.088 1.00 91.88 176 HIS A C 1
ATOM 1329 O O . HIS A 1 176 ? -14.138 -19.673 -10.590 1.00 91.88 176 HIS A O 1
ATOM 1335 N N . TYR A 1 177 ? -12.052 -18.814 -10.530 1.00 93.69 177 TYR A N 1
ATOM 1336 C CA . TYR A 1 177 ? -12.219 -18.056 -9.295 1.00 93.69 177 TYR A CA 1
ATOM 1337 C C . TYR A 1 177 ? -11.916 -16.589 -9.538 1.00 93.69 177 TYR A C 1
ATOM 1339 O O . TYR A 1 177 ? -11.061 -16.257 -10.360 1.00 93.69 177 TYR A O 1
ATOM 1347 N N . PHE A 1 178 ? -12.577 -15.711 -8.789 1.00 94.44 178 PHE A N 1
ATOM 1348 C CA . PHE A 1 178 ? -12.128 -14.332 -8.664 1.00 94.44 178 PHE A CA 1
ATOM 1349 C C . PHE A 1 178 ? -10.701 -14.277 -8.116 1.00 94.44 178 PHE A C 1
ATOM 1351 O O . PHE A 1 178 ? -10.276 -15.128 -7.330 1.00 94.44 178 PHE A O 1
ATOM 1358 N N . THR A 1 179 ? -9.962 -13.252 -8.530 1.00 93.38 179 THR A N 1
ATOM 1359 C CA . THR A 1 179 ? -8.583 -13.043 -8.085 1.00 93.38 179 THR A CA 1
ATOM 1360 C C . THR A 1 179 ? -8.511 -11.922 -7.057 1.00 93.38 179 THR A C 1
ATOM 1362 O O . THR A 1 179 ? -9.379 -11.050 -7.022 1.00 93.38 179 THR A O 1
ATOM 1365 N N . LEU A 1 180 ? -7.499 -11.966 -6.187 1.00 94.56 180 LEU A N 1
ATOM 1366 C CA . LEU A 1 180 ? -7.412 -11.103 -5.010 1.00 94.56 180 LEU A CA 1
ATOM 1367 C C . LEU A 1 180 ? -6.125 -10.283 -4.988 1.00 94.56 180 LEU A C 1
ATOM 1369 O O . LEU A 1 180 ? -5.033 -10.790 -5.256 1.00 94.56 180 LEU A O 1
ATOM 1373 N N . GLY A 1 181 ? -6.274 -9.0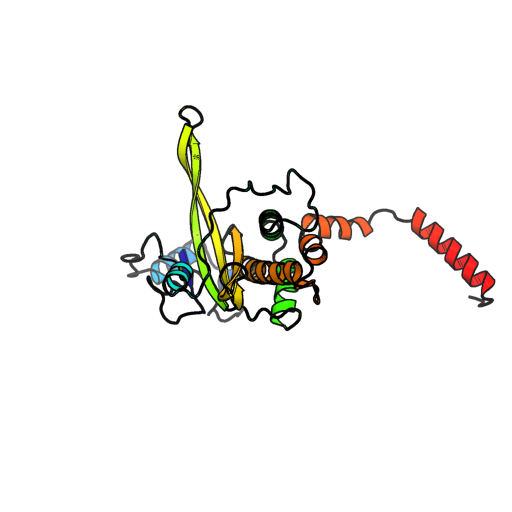26 -4.596 1.00 96.50 181 GLY A N 1
ATOM 1374 C CA . GLY A 1 181 ? -5.191 -8.160 -4.161 1.00 96.50 181 GLY A CA 1
ATOM 1375 C C . GLY A 1 181 ? -5.370 -7.780 -2.697 1.00 96.50 181 GLY A C 1
ATOM 1376 O O . GLY A 1 181 ? -6.500 -7.611 -2.236 1.00 96.50 181 GLY A O 1
ATOM 1377 N N . TYR A 1 182 ? -4.266 -7.660 -1.968 1.00 97.75 182 TYR A N 1
ATOM 1378 C CA . TYR A 1 182 ? -4.263 -7.386 -0.534 1.00 97.75 182 TYR A CA 1
ATOM 1379 C C . TYR A 1 182 ? -3.369 -6.197 -0.182 1.00 97.75 182 TYR A C 1
ATOM 1381 O O . TYR A 1 182 ? -2.249 -6.073 -0.679 1.00 97.75 182 TYR A O 1
ATOM 1389 N N . GLY A 1 183 ? -3.850 -5.337 0.712 1.00 98.19 183 GLY A N 1
ATOM 1390 C CA . GLY A 1 183 ? -3.100 -4.204 1.229 1.00 98.19 183 GLY A CA 1
ATOM 1391 C C . GLY A 1 183 ? -3.393 -3.960 2.701 1.00 98.19 183 GLY A C 1
ATOM 1392 O O . GLY A 1 183 ? -4.546 -3.976 3.119 1.00 98.19 183 GLY A O 1
ATOM 1393 N N . ALA A 1 184 ? -2.353 -3.691 3.488 1.00 97.88 184 ALA A N 1
ATOM 1394 C CA . ALA A 1 184 ? -2.497 -3.339 4.894 1.00 97.88 184 ALA A CA 1
ATOM 1395 C C . ALA A 1 184 ? -1.435 -2.324 5.324 1.00 97.88 184 ALA A C 1
ATOM 1397 O O . ALA A 1 184 ? -0.261 -2.435 4.962 1.00 97.88 184 ALA A O 1
ATOM 1398 N N . CYS A 1 185 ? -1.840 -1.334 6.115 1.00 97.62 185 CYS A N 1
ATOM 1399 C CA . CYS A 1 185 ? -0.939 -0.322 6.654 1.00 97.62 185 CYS A CA 1
ATOM 1400 C C . CYS A 1 185 ? -1.425 0.223 8.000 1.00 97.62 185 CYS A C 1
ATOM 1402 O O . CYS A 1 185 ? -2.614 0.193 8.306 1.00 97.62 185 CYS A O 1
ATOM 1404 N N . PHE A 1 186 ? -0.504 0.775 8.790 1.00 96.94 186 PHE A N 1
ATOM 1405 C CA . PHE A 1 186 ? -0.841 1.413 10.060 1.00 96.94 186 PHE A CA 1
ATOM 1406 C C . PHE A 1 186 ? -1.666 2.692 9.886 1.00 96.94 186 PHE A C 1
ATOM 1408 O O . PHE A 1 186 ? -1.535 3.422 8.899 1.00 96.94 186 PHE A O 1
ATOM 1415 N N . GLY A 1 187 ? -2.464 2.991 10.906 1.00 96.62 187 GLY A N 1
ATOM 1416 C CA . GLY A 1 187 ? -3.321 4.164 10.974 1.00 96.62 187 GLY A CA 1
ATOM 1417 C C . GLY A 1 187 ? -4.547 4.063 10.071 1.00 96.62 187 GLY A C 1
ATOM 1418 O O . GLY A 1 187 ? -4.926 2.987 9.613 1.00 96.62 187 GLY A O 1
ATOM 1419 N N . HIS A 1 188 ? -5.166 5.216 9.822 1.00 97.38 188 HIS A N 1
ATOM 1420 C CA . HIS A 1 188 ? -6.336 5.374 8.956 1.00 97.38 188 HIS A CA 1
ATOM 1421 C C . HIS A 1 188 ? -5.898 5.884 7.571 1.00 97.38 188 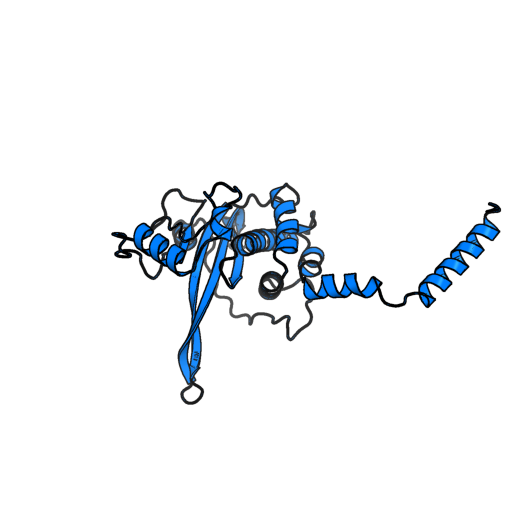HIS A C 1
ATOM 1423 O O . HIS A 1 188 ? -6.122 7.043 7.230 1.00 97.38 188 HIS A O 1
ATOM 1429 N N . ASN A 1 189 ? -5.220 5.041 6.783 1.00 97.00 189 ASN A N 1
ATOM 1430 C CA . ASN A 1 189 ? -4.684 5.401 5.460 1.00 97.00 189 ASN A CA 1
ATOM 1431 C C . ASN A 1 189 ? -5.230 4.486 4.352 1.00 97.00 189 ASN A C 1
ATOM 1433 O O . ASN A 1 189 ? -4.566 3.585 3.841 1.00 97.00 189 ASN A O 1
ATOM 1437 N N . GLU A 1 190 ? -6.471 4.760 3.966 1.00 97.94 190 GLU A N 1
ATOM 1438 C CA . GLU A 1 190 ? -7.232 3.989 2.974 1.00 97.94 190 GLU A CA 1
ATOM 1439 C C . GLU A 1 190 ? -6.627 4.060 1.579 1.00 97.94 190 GLU A C 1
ATOM 1441 O O . GLU A 1 190 ? -6.551 3.049 0.887 1.00 97.94 190 GLU A O 1
ATOM 1446 N N . VAL A 1 191 ? -6.129 5.236 1.189 1.00 98.06 191 VAL A N 1
ATOM 1447 C CA . VAL A 1 191 ? -5.483 5.444 -0.112 1.00 98.06 191 VAL A CA 1
ATOM 1448 C C . VAL A 1 191 ? -4.281 4.518 -0.264 1.00 98.06 191 VAL A C 1
ATOM 1450 O O . VAL A 1 191 ? -4.124 3.885 -1.310 1.00 98.06 191 VAL A O 1
ATOM 1453 N N . LYS A 1 192 ? -3.456 4.390 0.783 1.00 98.50 192 LYS A N 1
ATOM 1454 C CA . LYS A 1 192 ? -2.319 3.470 0.773 1.00 98.50 192 LYS A CA 1
ATOM 1455 C C . LYS A 1 192 ? -2.782 2.019 0.696 1.00 98.50 192 LYS A C 1
ATOM 1457 O O . LYS A 1 192 ? -2.331 1.317 -0.200 1.00 98.50 192 LYS A O 1
ATOM 1462 N N . ALA A 1 193 ? -3.697 1.585 1.564 1.00 98.56 193 ALA A N 1
ATOM 1463 C CA . ALA A 1 193 ? -4.166 0.198 1.578 1.00 98.56 193 ALA A CA 1
ATOM 1464 C C . ALA A 1 193 ? -4.802 -0.226 0.238 1.00 98.56 193 ALA A C 1
ATOM 1466 O O . ALA A 1 193 ? -4.468 -1.288 -0.281 1.00 98.56 193 ALA A O 1
ATOM 1467 N N . ILE A 1 194 ? -5.634 0.626 -0.373 1.00 98.50 194 ILE A N 1
ATOM 1468 C CA . ILE A 1 194 ? -6.218 0.377 -1.702 1.00 98.50 194 ILE A CA 1
ATOM 1469 C C . ILE A 1 194 ? -5.120 0.288 -2.769 1.00 98.50 194 ILE A C 1
ATOM 1471 O O . ILE A 1 194 ? -5.123 -0.634 -3.583 1.00 98.50 194 ILE A O 1
ATOM 1475 N N . SER A 1 195 ? -4.157 1.216 -2.760 1.00 98.50 195 SER A N 1
ATOM 1476 C CA . SER A 1 195 ? -3.052 1.219 -3.731 1.00 98.50 195 SER A CA 1
ATOM 1477 C C . SER A 1 195 ? -2.185 -0.036 -3.609 1.00 98.50 195 SER A C 1
ATOM 1479 O O . SER A 1 195 ? -1.824 -0.633 -4.620 1.00 98.50 195 SER A O 1
ATOM 1481 N N . MET A 1 196 ? -1.904 -0.471 -2.376 1.00 98.62 196 MET A N 1
ATOM 1482 C CA . MET A 1 196 ? -1.198 -1.722 -2.094 1.00 98.62 196 MET A CA 1
ATOM 1483 C C . MET A 1 196 ? -1.966 -2.928 -2.631 1.00 98.62 196 MET A C 1
ATOM 1485 O O . MET A 1 196 ? -1.369 -3.765 -3.295 1.00 98.62 196 MET A O 1
ATOM 1489 N N . ALA A 1 197 ? -3.278 -2.998 -2.393 1.00 98.44 197 ALA A N 1
ATOM 1490 C CA . ALA A 1 197 ? -4.104 -4.109 -2.849 1.00 98.44 197 ALA A CA 1
ATOM 1491 C C . ALA A 1 197 ? -4.145 -4.201 -4.383 1.00 98.44 197 ALA A C 1
ATOM 1493 O O . ALA A 1 197 ? -4.005 -5.285 -4.949 1.00 98.44 197 ALA A O 1
ATOM 1494 N N . VAL A 1 198 ? -4.251 -3.061 -5.071 1.00 98.12 198 VAL A N 1
ATOM 1495 C CA . VAL A 1 198 ? -4.184 -3.007 -6.538 1.00 98.12 198 VAL A CA 1
ATOM 1496 C C . VAL A 1 198 ? -2.821 -3.466 -7.055 1.00 98.12 198 VAL A C 1
ATOM 1498 O O . VAL A 1 198 ? -2.756 -4.328 -7.932 1.00 98.12 198 VAL A O 1
ATOM 1501 N N . LEU A 1 199 ? -1.728 -2.936 -6.501 1.00 98.25 199 LEU A N 1
ATOM 1502 C CA . LEU A 1 199 ? -0.382 -3.307 -6.938 1.00 98.25 199 LEU A CA 1
ATOM 1503 C C . LEU A 1 199 ? -0.050 -4.761 -6.607 1.00 98.25 199 LEU A C 1
ATOM 1505 O O . LEU A 1 199 ? 0.504 -5.446 -7.453 1.00 98.25 199 LEU A O 1
ATOM 1509 N N . ASP A 1 200 ? -0.451 -5.282 -5.449 1.00 98.19 200 ASP A N 1
ATOM 1510 C CA . ASP A 1 200 ? -0.274 -6.695 -5.110 1.00 98.19 200 ASP A CA 1
ATOM 1511 C C . ASP A 1 200 ? -0.903 -7.608 -6.171 1.00 98.19 200 ASP A C 1
ATOM 1513 O O . ASP A 1 200 ? -0.268 -8.566 -6.620 1.00 98.19 200 ASP A O 1
ATOM 1517 N N . ARG A 1 201 ? -2.118 -7.295 -6.639 1.00 97.19 201 ARG A N 1
ATOM 1518 C CA . ARG A 1 201 ? -2.737 -8.065 -7.725 1.00 97.19 201 ARG A CA 1
ATOM 1519 C C . ARG A 1 201 ? -2.009 -7.875 -9.058 1.00 97.19 201 ARG A C 1
ATOM 1521 O O . ARG A 1 201 ? -1.783 -8.862 -9.756 1.00 97.19 201 ARG A O 1
ATOM 1528 N N . SER A 1 202 ? -1.623 -6.646 -9.392 1.00 97.12 202 SER A N 1
ATOM 1529 C CA . SER A 1 202 ? -0.880 -6.324 -10.618 1.00 97.12 202 SER A CA 1
ATOM 1530 C C . SER A 1 202 ? 0.465 -7.062 -10.694 1.00 97.12 202 SER A C 1
ATOM 1532 O O . SER A 1 202 ? 0.780 -7.703 -11.696 1.00 97.12 202 SER A O 1
ATOM 1534 N N . LEU A 1 203 ? 1.219 -7.093 -9.592 1.00 97.31 203 LEU A N 1
ATOM 1535 C CA . LEU A 1 203 ? 2.479 -7.828 -9.484 1.00 97.31 203 LEU A CA 1
ATOM 1536 C C . LEU A 1 203 ? 2.275 -9.341 -9.620 1.00 97.31 203 LEU A C 1
ATOM 1538 O O . LEU A 1 203 ? 3.096 -10.021 -10.229 1.00 97.31 203 LEU A O 1
ATOM 1542 N N . GLN A 1 204 ? 1.174 -9.897 -9.101 1.00 95.12 204 GLN A N 1
ATOM 1543 C CA . GLN A 1 204 ? 0.841 -11.307 -9.341 1.00 95.12 204 GLN A CA 1
ATOM 1544 C C . GLN A 1 204 ? 0.635 -11.602 -10.839 1.00 95.12 204 GLN A C 1
ATOM 1546 O O . GLN A 1 204 ? 1.081 -12.649 -11.308 1.00 95.12 204 GLN A O 1
ATOM 1551 N N . ILE A 1 205 ? 0.006 -10.692 -11.597 1.00 94.38 205 ILE A N 1
ATOM 1552 C CA . ILE A 1 205 ? -0.147 -10.827 -13.059 1.00 94.38 205 ILE A CA 1
ATOM 1553 C C . ILE A 1 205 ? 1.220 -10.772 -13.743 1.00 94.38 205 ILE A C 1
ATOM 1555 O O . ILE A 1 205 ? 1.535 -11.667 -14.530 1.00 94.38 205 ILE A O 1
ATOM 1559 N N . GLY A 1 206 ? 2.045 -9.778 -13.404 1.00 95.31 206 GLY A N 1
ATOM 1560 C CA . GLY A 1 206 ? 3.389 -9.625 -13.959 1.00 95.31 206 GLY A CA 1
ATOM 1561 C C . GLY A 1 206 ? 4.286 -10.836 -13.699 1.00 95.31 206 GLY A C 1
ATOM 1562 O O . GLY A 1 206 ? 4.941 -11.319 -14.620 1.00 95.31 206 GLY A O 1
ATOM 1563 N N . ARG A 1 207 ? 4.243 -11.417 -12.492 1.00 93.94 207 ARG A N 1
ATOM 1564 C CA . ARG A 1 207 ? 4.964 -12.665 -12.174 1.00 93.94 207 ARG A CA 1
ATOM 1565 C C . ARG A 1 207 ? 4.475 -13.858 -13.003 1.00 93.94 207 ARG A C 1
ATOM 1567 O O . ARG A 1 207 ? 5.280 -14.700 -13.386 1.00 93.94 207 ARG A O 1
ATOM 1574 N N . ALA A 1 208 ? 3.171 -13.951 -13.265 1.00 92.06 208 ALA A N 1
ATOM 1575 C CA . ALA A 1 208 ? 2.581 -15.089 -13.969 1.00 92.06 208 ALA A CA 1
ATOM 1576 C C . ALA A 1 208 ? 2.731 -15.015 -15.499 1.00 92.06 208 ALA A C 1
ATOM 1578 O O . ALA A 1 208 ? 2.858 -16.052 -16.149 1.00 92.06 208 ALA A O 1
ATOM 1579 N N . ARG A 1 209 ? 2.671 -13.813 -16.086 1.00 92.56 209 ARG A N 1
ATOM 1580 C CA . ARG A 1 209 ? 2.587 -13.613 -17.548 1.00 92.56 209 ARG A CA 1
ATOM 1581 C C . ARG A 1 209 ? 3.730 -12.784 -18.141 1.00 92.56 209 ARG A C 1
ATOM 1583 O O . ARG A 1 209 ? 3.822 -12.689 -19.361 1.00 92.56 209 ARG A O 1
ATOM 1590 N N . GLY A 1 210 ? 4.597 -12.226 -17.300 1.00 94.12 210 GLY A N 1
ATOM 1591 C CA . GLY A 1 210 ? 5.563 -11.196 -17.674 1.00 94.12 210 GLY A CA 1
ATOM 1592 C C . GLY A 1 210 ? 4.927 -9.797 -17.647 1.00 94.12 210 GLY A C 1
ATOM 1593 O O . GLY A 1 210 ? 3.759 -9.651 -18.020 1.00 94.12 210 GLY A O 1
ATOM 1594 N N . PRO A 1 211 ? 5.660 -8.761 -17.204 1.00 95.75 211 PRO A N 1
ATOM 1595 C CA . PRO A 1 211 ? 5.129 -7.407 -17.155 1.00 95.75 211 PRO A CA 1
ATOM 1596 C C . PRO A 1 211 ? 5.040 -6.796 -18.556 1.00 95.75 211 PRO A C 1
ATOM 1598 O O . PRO A 1 211 ? 5.994 -6.833 -19.332 1.00 95.75 211 PRO A O 1
ATOM 1601 N N . SER A 1 212 ? 3.890 -6.207 -18.874 1.00 95.88 212 SER A N 1
ATOM 1602 C CA . SER A 1 212 ? 3.693 -5.363 -20.060 1.00 95.88 212 SER A CA 1
ATOM 1603 C C . SER A 1 212 ? 3.625 -3.878 -19.697 1.00 95.88 212 SER A C 1
ATOM 1605 O O . SER A 1 212 ? 3.834 -3.019 -20.553 1.00 95.88 212 SER A O 1
ATOM 1607 N N . ASN A 1 213 ? 3.337 -3.571 -18.431 1.00 97.00 213 ASN A N 1
ATOM 1608 C CA . ASN A 1 213 ? 3.180 -2.222 -17.906 1.00 97.00 213 ASN A CA 1
ATOM 1609 C C . ASN A 1 213 ? 4.028 -2.011 -16.642 1.00 97.00 213 ASN A C 1
ATOM 1611 O O . ASN A 1 213 ? 4.263 -2.964 -15.898 1.00 97.00 213 ASN A O 1
ATOM 1615 N N . PRO A 1 214 ? 4.411 -0.759 -16.318 1.00 97.25 214 PRO A N 1
ATOM 1616 C CA . PRO A 1 214 ? 5.221 -0.470 -15.132 1.00 97.25 214 PRO A CA 1
ATOM 1617 C C . PRO A 1 214 ? 4.607 -0.944 -13.810 1.00 97.25 214 PRO A C 1
ATOM 1619 O O . PRO A 1 214 ? 5.338 -1.273 -12.890 1.00 97.25 214 PRO A O 1
ATOM 1622 N N . SER A 1 215 ? 3.275 -0.984 -13.703 1.00 96.69 215 SER A N 1
ATOM 1623 C CA . SER A 1 215 ? 2.581 -1.431 -12.488 1.00 96.69 215 SER A CA 1
ATOM 1624 C C . SER A 1 215 ? 2.623 -2.953 -12.281 1.00 96.69 215 SER A C 1
ATOM 1626 O O . SER A 1 215 ? 2.293 -3.432 -11.197 1.00 96.69 215 SER A O 1
ATOM 1628 N N . GLU A 1 216 ? 2.985 -3.720 -13.310 1.00 97.44 216 GLU A N 1
ATOM 1629 C CA . GLU A 1 216 ? 3.102 -5.185 -13.290 1.00 97.44 216 GLU A CA 1
ATOM 1630 C C . GLU A 1 216 ? 4.557 -5.624 -13.066 1.00 97.44 216 GLU A C 1
ATOM 1632 O O . GLU A 1 216 ? 4.808 -6.761 -12.668 1.00 97.44 216 GLU A O 1
ATOM 1637 N N . ASP A 1 217 ? 5.516 -4.734 -13.335 1.00 97.69 217 ASP A N 1
ATOM 1638 C CA . ASP A 1 217 ? 6.946 -4.991 -13.191 1.00 97.69 217 ASP A CA 1
ATOM 1639 C C . ASP A 1 217 ? 7.363 -4.850 -11.725 1.00 97.69 217 ASP A C 1
ATOM 1641 O O . ASP A 1 217 ? 7.396 -3.762 -11.153 1.00 97.69 217 ASP A O 1
ATOM 1645 N N . GLU A 1 218 ? 7.673 -5.983 -11.104 1.00 96.56 218 GLU A N 1
ATOM 1646 C CA . GLU A 1 218 ? 8.032 -6.048 -9.694 1.00 96.56 218 GLU A CA 1
ATOM 1647 C C . GLU A 1 218 ? 9.315 -5.287 -9.357 1.00 96.56 218 GLU A C 1
ATOM 1649 O O . GLU A 1 218 ? 9.370 -4.630 -8.317 1.00 96.56 218 GLU A O 1
ATOM 1654 N N . GLU A 1 219 ? 10.325 -5.336 -10.224 1.00 97.19 219 GLU A N 1
ATOM 1655 C CA . GLU A 1 219 ? 11.578 -4.620 -10.001 1.00 97.19 219 GLU A CA 1
ATOM 1656 C C . GLU A 1 219 ? 11.345 -3.114 -10.113 1.00 97.19 219 GLU A C 1
ATOM 1658 O O . GLU A 1 219 ? 11.751 -2.346 -9.236 1.00 97.19 219 GLU A O 1
ATOM 1663 N N . PHE A 1 220 ? 10.588 -2.691 -11.128 1.00 97.94 220 PHE A N 1
ATOM 1664 C CA . PHE A 1 220 ? 10.228 -1.289 -11.287 1.00 97.94 220 PHE A CA 1
ATOM 1665 C C . PHE A 1 220 ? 9.380 -0.771 -10.120 1.00 97.94 220 PHE A C 1
ATOM 1667 O O . PHE A 1 220 ? 9.662 0.299 -9.588 1.00 97.94 220 PHE A O 1
ATOM 1674 N N . VAL A 1 221 ? 8.361 -1.505 -9.673 1.00 98.12 221 VAL A N 1
ATOM 1675 C CA . VAL A 1 221 ? 7.516 -1.051 -8.561 1.00 98.12 221 VAL A CA 1
ATOM 1676 C C . VAL A 1 221 ? 8.313 -1.010 -7.259 1.00 98.12 221 VAL A C 1
ATOM 1678 O O . VAL A 1 221 ? 8.353 0.029 -6.604 1.00 98.12 221 VAL A O 1
ATOM 1681 N N . LEU A 1 222 ? 8.954 -2.112 -6.862 1.00 98.00 222 LEU A N 1
ATOM 1682 C CA . LEU A 1 222 ? 9.519 -2.225 -5.515 1.00 98.00 222 LEU A CA 1
ATOM 1683 C C . LEU A 1 222 ? 10.764 -1.350 -5.298 1.00 98.00 222 LEU A C 1
ATOM 1685 O O . LEU A 1 222 ? 11.008 -0.948 -4.162 1.00 98.00 222 LEU A O 1
ATOM 1689 N N . LEU A 1 223 ? 11.504 -0.991 -6.355 1.00 97.12 223 LEU A N 1
ATOM 1690 C CA . LEU A 1 223 ? 12.676 -0.107 -6.260 1.00 97.12 223 LEU A CA 1
ATOM 1691 C C . LEU A 1 223 ? 12.351 1.398 -6.316 1.00 97.12 223 LEU A C 1
ATOM 1693 O O . LEU A 1 223 ? 13.245 2.218 -6.125 1.00 97.12 223 LEU A O 1
ATOM 1697 N N . HIS A 1 224 ? 11.096 1.789 -6.569 1.00 97.69 224 HIS A N 1
ATOM 1698 C CA . HIS A 1 224 ? 10.723 3.203 -6.766 1.00 97.69 224 HIS A CA 1
ATOM 1699 C C . HIS A 1 224 ? 9.655 3.710 -5.788 1.00 97.69 224 HIS A C 1
ATOM 1701 O O . HIS A 1 224 ? 9.075 4.777 -5.995 1.00 97.69 224 HIS A O 1
ATOM 1707 N N . ILE A 1 225 ? 9.386 2.961 -4.718 1.00 97.69 225 ILE A N 1
ATOM 1708 C CA . ILE A 1 225 ? 8.329 3.280 -3.746 1.00 97.69 225 ILE A CA 1
ATOM 1709 C C . ILE A 1 225 ? 8.852 3.651 -2.353 1.00 97.69 225 ILE A C 1
ATOM 1711 O O . ILE A 1 225 ? 8.083 4.171 -1.541 1.00 97.69 225 ILE A O 1
ATOM 1715 N N . ASP A 1 226 ? 10.136 3.425 -2.054 1.00 96.81 226 ASP A N 1
ATOM 1716 C CA . ASP A 1 226 ? 10.730 3.835 -0.777 1.00 96.81 226 ASP A CA 1
ATOM 1717 C C . ASP A 1 226 ? 11.086 5.334 -0.797 1.00 96.81 226 ASP A C 1
ATOM 1719 O O . ASP A 1 226 ? 11.985 5.796 -1.509 1.00 96.81 226 ASP A O 1
ATOM 1723 N N . GLY A 1 227 ? 10.357 6.112 0.007 1.00 95.62 227 GLY A N 1
ATOM 1724 C CA . GLY A 1 227 ? 10.556 7.555 0.148 1.00 95.62 227 GLY A CA 1
ATOM 1725 C C . GLY A 1 227 ? 11.912 7.924 0.760 1.00 95.62 227 GLY A C 1
ATOM 1726 O O . GLY A 1 227 ? 12.460 8.979 0.449 1.00 95.62 227 GLY A O 1
ATOM 1727 N N . VAL A 1 228 ? 12.482 7.065 1.611 1.00 95.94 228 VAL A N 1
ATOM 1728 C CA . VAL A 1 228 ? 13.792 7.295 2.238 1.00 95.94 228 VAL A CA 1
ATOM 1729 C C . VAL A 1 228 ? 14.898 7.165 1.197 1.00 95.94 228 VAL A C 1
ATOM 1731 O O . VAL A 1 228 ? 15.748 8.052 1.092 1.00 95.94 228 VAL A O 1
ATOM 1734 N N . GLU A 1 229 ? 14.867 6.096 0.400 1.00 95.19 229 GLU A N 1
ATOM 1735 C CA . GLU A 1 229 ? 15.862 5.862 -0.652 1.00 95.19 229 GLU A CA 1
ATOM 1736 C C . GLU A 1 229 ? 15.769 6.920 -1.757 1.00 95.19 229 GLU A C 1
ATOM 1738 O O . GLU A 1 229 ? 16.766 7.568 -2.091 1.00 95.19 229 GLU A O 1
ATOM 1743 N N . SER A 1 230 ? 14.563 7.157 -2.276 1.00 96.00 230 SER A N 1
ATOM 1744 C CA . SER A 1 230 ? 14.329 8.107 -3.370 1.00 96.00 230 SER A CA 1
ATOM 1745 C C . SER A 1 230 ? 14.676 9.551 -2.986 1.00 96.00 230 SER A C 1
ATOM 1747 O O . SER A 1 230 ? 15.372 10.242 -3.740 1.00 96.00 230 SER A O 1
ATOM 1749 N N . ALA A 1 231 ? 14.278 10.015 -1.795 1.00 97.00 231 ALA A N 1
ATOM 1750 C CA . ALA A 1 231 ? 14.646 11.346 -1.315 1.00 97.00 231 ALA A CA 1
ATOM 1751 C C . ALA A 1 231 ? 16.155 11.464 -1.053 1.00 97.00 231 ALA A C 1
ATOM 1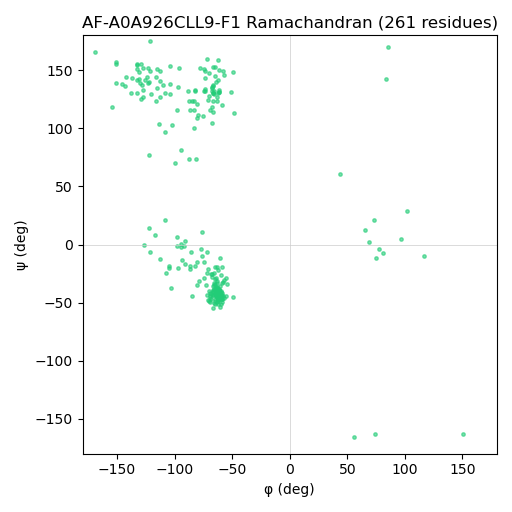753 O O . ALA A 1 231 ? 16.769 12.484 -1.393 1.00 97.00 231 ALA A O 1
ATOM 1754 N N . GLY A 1 232 ? 16.778 10.423 -0.492 1.00 97.38 232 GLY A N 1
ATOM 1755 C CA . GLY A 1 232 ? 18.225 10.369 -0.289 1.00 97.38 232 GLY A CA 1
ATOM 1756 C C . GLY A 1 232 ? 18.990 10.511 -1.606 1.00 97.38 232 GLY A C 1
ATOM 1757 O O . GLY A 1 232 ? 19.855 11.380 -1.736 1.00 97.38 232 GLY A O 1
ATOM 1758 N N . PHE A 1 233 ? 18.611 9.732 -2.619 1.00 97.06 233 PHE A N 1
ATOM 1759 C CA . PHE A 1 233 ? 19.238 9.777 -3.938 1.00 97.06 233 PHE A CA 1
ATOM 1760 C C . PHE A 1 233 ? 19.020 11.118 -4.654 1.00 97.06 233 PHE A C 1
ATOM 1762 O O . PHE A 1 233 ? 19.959 11.692 -5.207 1.00 97.06 233 PHE A O 1
ATOM 1769 N N . CYS A 1 234 ? 17.807 11.674 -4.592 1.00 97.19 234 CYS A N 1
ATOM 1770 C CA . CYS A 1 234 ? 17.503 12.983 -5.173 1.00 97.19 234 CYS A CA 1
ATOM 1771 C C . CYS A 1 234 ? 18.338 14.100 -4.528 1.00 97.19 234 CYS A C 1
ATOM 1773 O O . CYS A 1 234 ? 18.960 14.921 -5.206 1.00 97.19 234 CYS A O 1
ATOM 1775 N N . THR A 1 235 ? 18.410 14.125 -3.197 1.00 97.69 235 THR A N 1
ATOM 1776 C CA . THR A 1 235 ? 19.144 15.179 -2.485 1.00 97.69 235 THR A CA 1
ATOM 1777 C C . THR A 1 235 ? 20.660 15.073 -2.643 1.00 97.69 235 THR A C 1
ATOM 1779 O O . THR A 1 235 ? 21.343 16.097 -2.519 1.00 97.69 235 THR A O 1
ATOM 1782 N N . HIS A 1 236 ? 21.182 13.893 -2.987 1.00 97.50 236 HIS A N 1
ATOM 1783 C CA . HIS A 1 236 ? 22.595 13.692 -3.294 1.00 97.50 236 HIS A CA 1
ATOM 1784 C C . HIS A 1 236 ? 23.078 14.540 -4.482 1.00 97.50 236 HIS A C 1
ATOM 1786 O O . HIS A 1 236 ? 24.242 14.927 -4.475 1.00 97.50 236 HIS A O 1
ATOM 1792 N N . TYR A 1 237 ? 22.227 14.945 -5.435 1.00 95.62 237 TYR A N 1
ATOM 1793 C CA . TYR A 1 237 ? 22.634 15.836 -6.540 1.00 95.62 237 TYR A CA 1
ATOM 1794 C C . TYR A 1 237 ? 23.154 17.216 -6.098 1.00 95.62 237 TYR A C 1
ATOM 1796 O O . TYR A 1 237 ? 23.730 17.945 -6.898 1.00 95.62 237 TYR A O 1
ATOM 1804 N N . LYS A 1 238 ? 22.978 17.588 -4.825 1.00 96.56 238 LYS A N 1
ATOM 1805 C CA . LYS A 1 238 ? 23.584 18.796 -4.240 1.00 96.56 238 LYS A CA 1
ATOM 1806 C C . LYS A 1 238 ? 25.051 18.602 -3.839 1.00 96.56 238 LYS A C 1
ATOM 1808 O O . LYS A 1 238 ? 25.730 19.581 -3.536 1.00 96.56 238 LYS A O 1
ATOM 1813 N N . MET A 1 239 ? 25.518 17.358 -3.756 1.00 96.62 239 MET A N 1
ATOM 1814 C CA . MET A 1 239 ? 26.892 17.037 -3.383 1.00 96.62 239 MET A CA 1
ATOM 1815 C C . MET A 1 239 ? 27.856 17.405 -4.519 1.00 96.62 239 MET A C 1
ATOM 1817 O O . MET A 1 239 ? 27.436 17.562 -5.661 1.00 96.62 239 MET A O 1
ATOM 1821 N N . PRO A 1 240 ? 29.158 17.579 -4.247 1.00 96.75 240 PRO A N 1
ATOM 1822 C CA . PRO A 1 240 ? 30.093 17.963 -5.296 1.00 96.75 240 PRO A CA 1
ATOM 1823 C C . PRO A 1 240 ? 30.284 16.872 -6.369 1.00 96.75 240 PRO A C 1
ATOM 1825 O O . PRO A 1 240 ? 30.900 15.842 -6.107 1.00 96.75 240 PRO A O 1
ATOM 1828 N N . HIS A 1 241 ? 29.852 17.148 -7.605 1.00 96.00 241 HIS A N 1
ATOM 1829 C CA . HIS A 1 241 ? 30.118 16.328 -8.807 1.00 96.00 241 HIS A CA 1
ATOM 1830 C C . HIS A 1 241 ? 31.113 16.989 -9.776 1.00 96.00 241 HIS A C 1
ATOM 1832 O O . HIS A 1 241 ? 31.152 16.666 -10.960 1.00 96.00 241 HIS A O 1
ATOM 1838 N N . TYR A 1 242 ? 31.932 17.940 -9.308 1.00 96.38 242 TYR A N 1
ATOM 1839 C CA . TYR A 1 242 ? 32.797 18.731 -10.197 1.00 96.38 242 TYR A CA 1
ATOM 1840 C C . TYR A 1 242 ? 33.869 17.896 -10.917 1.00 96.38 242 TYR A C 1
ATOM 1842 O O . TYR A 1 242 ? 34.258 18.256 -12.024 1.00 96.38 242 TYR A O 1
ATOM 1850 N N . VAL A 1 243 ? 34.339 16.780 -10.343 1.00 96.69 243 VAL A N 1
ATOM 1851 C CA . VAL A 1 243 ? 35.340 15.899 -10.985 1.00 96.69 243 VAL A CA 1
ATOM 1852 C C . VAL A 1 243 ? 34.751 15.167 -12.193 1.00 96.69 243 VAL A C 1
ATOM 1854 O O . VAL A 1 243 ? 35.328 15.195 -13.283 1.00 96.69 243 VAL A O 1
ATOM 1857 N N . THR A 1 244 ? 33.587 14.535 -12.022 1.00 94.25 244 THR A N 1
ATOM 1858 C CA . THR A 1 244 ? 32.872 13.867 -13.117 1.00 94.25 244 THR A CA 1
ATOM 1859 C C . THR A 1 244 ? 32.433 14.885 -14.164 1.00 94.25 244 THR A C 1
ATOM 1861 O O . THR A 1 244 ? 32.711 14.692 -15.344 1.00 94.25 244 THR A O 1
ATOM 1864 N N . PHE A 1 245 ? 31.891 16.029 -13.738 1.00 97.31 245 PHE A N 1
ATOM 1865 C CA . PHE A 1 245 ? 31.487 17.095 -14.653 1.00 97.31 245 PHE A CA 1
ATOM 1866 C C . PHE A 1 245 ? 32.663 17.668 -15.460 1.00 97.31 245 PHE A C 1
ATOM 1868 O O . PHE A 1 245 ? 32.526 17.923 -16.652 1.00 97.31 245 PHE A O 1
ATOM 1875 N N . THR A 1 246 ? 33.846 17.817 -14.852 1.00 97.06 246 THR A N 1
ATOM 1876 C CA . THR A 1 246 ? 35.061 18.254 -15.569 1.00 97.06 246 THR A CA 1
ATOM 1877 C C . THR A 1 246 ? 35.459 17.247 -16.645 1.00 97.06 246 THR A C 1
ATOM 1879 O O . THR A 1 246 ? 35.757 17.639 -17.771 1.00 97.06 246 THR A O 1
ATOM 1882 N N . SER A 1 247 ? 35.377 15.949 -16.339 1.00 97.50 247 SER A N 1
ATOM 1883 C CA . SER A 1 247 ? 35.653 14.883 -17.311 1.00 97.50 247 SER A CA 1
ATOM 1884 C C . SER A 1 247 ? 34.685 14.925 -18.503 1.00 97.50 247 SER A C 1
ATOM 1886 O O . SER A 1 247 ? 35.101 14.732 -19.647 1.00 97.50 247 SER A O 1
ATOM 1888 N N . ASP A 1 248 ? 33.407 15.222 -18.258 1.00 96.88 248 ASP A N 1
ATOM 1889 C CA . ASP A 1 248 ? 32.405 15.385 -19.317 1.00 96.88 248 ASP A CA 1
ATOM 1890 C C . ASP A 1 248 ? 32.629 16.665 -20.136 1.00 96.88 248 ASP A C 1
ATOM 1892 O O . ASP A 1 248 ? 32.538 16.630 -21.367 1.00 96.88 248 ASP A O 1
ATOM 1896 N N . MET A 1 249 ? 33.003 17.779 -19.492 1.00 97.81 249 MET A N 1
ATOM 1897 C CA . MET A 1 249 ? 33.366 19.021 -20.186 1.00 97.81 249 MET A CA 1
ATOM 1898 C C . MET A 1 249 ? 34.552 18.820 -21.132 1.00 97.81 249 MET A C 1
ATOM 1900 O O . MET A 1 249 ? 34.519 19.298 -22.267 1.00 97.81 249 MET A O 1
ATOM 1904 N N . ASP A 1 250 ? 35.587 18.102 -20.703 1.00 97.12 250 ASP A N 1
ATOM 1905 C CA . ASP A 1 250 ? 36.763 17.847 -21.536 1.00 97.12 250 ASP A CA 1
ATOM 1906 C C . ASP A 1 250 ? 36.417 16.973 -22.751 1.00 97.12 250 ASP A C 1
ATOM 1908 O O . ASP A 1 250 ? 36.870 17.247 -23.867 1.00 97.12 250 ASP A O 1
ATOM 1912 N N . ARG A 1 251 ? 35.536 15.976 -22.580 1.00 95.94 251 ARG A N 1
ATOM 1913 C CA . ARG A 1 251 ? 35.002 15.166 -23.692 1.00 95.94 251 ARG A CA 1
ATOM 1914 C C . ARG A 1 251 ? 34.175 15.995 -24.671 1.00 95.94 251 ARG A C 1
ATOM 1916 O O . ARG A 1 251 ? 34.321 15.828 -25.887 1.00 95.94 251 ARG A O 1
ATOM 1923 N N . LEU A 1 252 ? 33.329 16.890 -24.165 1.00 95.44 252 LEU A N 1
ATOM 1924 C CA . LEU A 1 252 ? 32.526 17.784 -24.996 1.00 95.44 252 LEU A CA 1
ATOM 1925 C C . LEU A 1 252 ? 33.422 18.719 -25.817 1.00 95.44 252 LEU A C 1
ATOM 1927 O O . LEU A 1 252 ? 33.274 18.782 -27.037 1.00 95.44 252 LEU A O 1
ATOM 1931 N N . ARG A 1 253 ? 34.406 19.364 -25.178 1.00 95.31 253 ARG A N 1
ATOM 1932 C CA . ARG A 1 253 ? 35.389 20.239 -25.843 1.00 95.31 253 ARG A CA 1
ATOM 1933 C C . ARG A 1 253 ? 36.169 19.498 -26.928 1.00 95.31 253 ARG A C 1
ATOM 1935 O O . ARG A 1 253 ? 36.314 20.005 -28.038 1.00 95.31 253 ARG A O 1
ATOM 1942 N N . ALA A 1 254 ? 36.624 18.277 -26.641 1.00 94.44 254 ALA A N 1
ATOM 1943 C CA . ALA A 1 254 ? 37.324 17.447 -27.618 1.00 94.44 254 ALA A CA 1
ATOM 1944 C C . ALA A 1 254 ? 36.435 17.074 -28.818 1.00 94.44 254 ALA A C 1
ATOM 1946 O O . ALA A 1 254 ? 36.915 17.018 -29.950 1.00 94.44 254 ALA A O 1
ATOM 1947 N N . THR A 1 255 ? 35.142 16.832 -28.586 1.00 94.06 255 THR A N 1
ATOM 1948 C CA . THR A 1 255 ? 34.171 16.533 -29.649 1.00 94.06 255 THR A CA 1
ATOM 1949 C C . THR A 1 255 ? 33.904 17.764 -30.513 1.00 94.06 255 THR A C 1
ATOM 1951 O O . THR A 1 255 ? 33.976 17.671 -31.737 1.00 94.06 255 THR A O 1
ATOM 1954 N N . GLN A 1 256 ? 33.690 18.928 -29.892 1.00 93.12 256 GLN A N 1
ATOM 1955 C CA . GLN A 1 256 ? 33.468 20.197 -30.591 1.00 93.12 256 GLN A CA 1
ATOM 1956 C C . GLN A 1 256 ? 34.650 20.566 -31.494 1.00 93.12 256 GLN A C 1
ATOM 1958 O O . GLN A 1 256 ? 34.456 20.826 -32.684 1.00 93.12 256 GLN A O 1
ATOM 1963 N N . ALA A 1 257 ? 35.879 20.458 -30.976 1.00 91.44 257 ALA A N 1
ATOM 1964 C CA . ALA A 1 257 ? 37.100 20.708 -31.742 1.00 91.44 257 ALA A CA 1
ATOM 1965 C C . ALA A 1 257 ? 37.232 19.803 -32.982 1.00 91.44 257 ALA A C 1
ATOM 1967 O O . ALA A 1 257 ? 37.756 20.228 -34.008 1.00 91.44 257 ALA A O 1
ATOM 1968 N N . ARG A 1 258 ? 36.736 18.558 -32.916 1.00 89.50 258 ARG A N 1
ATOM 1969 C CA . ARG A 1 258 ? 36.729 17.627 -34.059 1.00 89.50 258 ARG A CA 1
ATOM 1970 C C . ARG A 1 258 ? 35.613 17.913 -35.059 1.00 89.50 258 ARG A C 1
ATOM 1972 O O . ARG A 1 258 ? 35.792 17.643 -36.240 1.00 89.50 258 ARG A O 1
ATOM 1979 N N . SER A 1 259 ? 34.472 18.426 -34.600 1.00 84.56 259 SER A N 1
ATOM 1980 C CA . SER A 1 259 ? 33.323 18.727 -35.463 1.00 84.56 259 SER A CA 1
ATOM 1981 C C . SER A 1 259 ? 33.474 20.001 -36.300 1.00 84.56 259 SER A C 1
ATOM 1983 O O . SER A 1 259 ? 32.657 20.226 -37.186 1.00 84.56 259 SER A O 1
ATOM 1985 N N . GLY A 1 260 ? 34.495 20.829 -36.046 1.00 71.62 260 GLY A N 1
ATOM 1986 C CA . GLY A 1 260 ? 34.741 22.061 -36.810 1.00 71.62 260 GLY A CA 1
ATOM 1987 C C . GLY A 1 260 ? 33.653 23.131 -36.655 1.00 71.62 260 GLY A C 1
ATOM 1988 O O . GLY A 1 260 ? 33.629 24.089 -37.421 1.00 71.62 260 GLY A O 1
ATOM 1989 N N . ILE A 1 261 ? 32.750 22.967 -35.686 1.00 66.25 261 ILE A N 1
ATOM 1990 C CA . ILE A 1 261 ? 31.756 23.971 -35.312 1.00 66.25 261 ILE A CA 1
ATOM 1991 C C . ILE A 1 261 ? 32.470 24.935 -34.361 1.00 66.25 261 ILE A C 1
ATOM 1993 O O . ILE A 1 261 ? 32.691 24.598 -33.197 1.00 66.25 261 ILE A O 1
ATOM 1997 N N . GLU A 1 262 ? 32.901 26.091 -34.873 1.00 59.81 262 GLU A N 1
ATOM 1998 C CA . GLU A 1 262 ? 33.379 27.191 -34.027 1.00 59.81 262 GLU A CA 1
ATOM 1999 C C . GLU A 1 262 ? 32.228 27.666 -33.124 1.00 59.81 262 GLU A C 1
ATOM 2001 O O . GLU A 1 262 ? 31.107 27.870 -33.596 1.00 59.81 262 GLU A O 1
ATOM 2006 N N . VAL A 1 263 ? 32.511 27.770 -31.821 1.00 57.81 263 VAL A N 1
ATOM 2007 C CA . VAL A 1 263 ? 31.607 28.308 -30.788 1.00 57.81 263 VAL A CA 1
ATOM 2008 C C . VAL A 1 263 ? 31.822 29.807 -30.665 1.00 57.81 263 VAL A C 1
ATOM 2010 O O . VAL A 1 263 ? 33.006 30.204 -30.571 1.00 57.81 263 VAL A O 1
#